Protein AF-N1S966-F1 (afdb_monomer_lite)

Secondary structure (DSSP, 8-state):
-HHHHHHHH-TT--EEEEEE-STTHHHHHHHHHHTTSEEEPPPPPTT-PPPP-SSEEEEEEHHHHHTTTT-TTTTS-TT-TT--TTS------EEEEE-TTSPEEEEEPPPPPPPTT-EEEEEEETTTTEEEEEEE--SSSHHHHHHHHHHHTSHHHHHHH-----HHHHHHHHHHHHH-TTEEEEEEEETTEEEEEEEEEETTTSGGGGGTT--TT-EEEEEEE--GGG-SHHHHHHHHHHHHHHHHHH-TT--EEEE--BTT-HHHHHHHHHTT-EEEEEEEETTEEEEEEEEEHHHHHHH----SSS-BGGGSS-B-----

pLDDT: mean 90.39, std 10.01, range [34.47, 98.75]

Sequence (324 aa):
MFLYTFFTYHFDVEQFRLRLEGAGAEDLAKELVLSMVAINMPPPPKGVEPAPSTGVEVLILRSAFWQGCASPLGQQPIWLPTWNSANVVPHLEYVMTPTSESTLLRHPRRTPKPAAGSYIYSRYIPSLDEHFNLVALDYENPEHLGLFNTWQNDPRVAAGWMETGTLDEHRAYLKNIHDDPHQFAVLGYFNDTPFAYFELYWAKEDKMGQHYACLDFDRGRHSLVGNDKFRGQYRVMAWWPSVMHYEFLDDHRTENVVGEPRLSSENVLKYEMIFGLHQDKWMDLPHKRSNLVKISRERFFQICPFNQGKPRVAGTTFGFEPKL

InterPro domains:
  IPR016181 Acyl-CoA N-acyltransferase [SSF55729] (102-299)
  IPR019432 Acyltransferase MbtK/IucB-like, conserved domain [SM01006] (135-184)

Structure (mmCIF, N/CA/C/O backbone):
data_AF-N1S966-F1
#
_entry.id   AF-N1S966-F1
#
loop_
_atom_site.group_PDB
_atom_site.id
_atom_site.type_symbol
_atom_site.label_atom_id
_atom_site.label_alt_id
_atom_site.label_comp_id
_atom_site.label_asym_id
_atom_site.label_entity_id
_atom_site.label_seq_id
_atom_site.pdbx_PDB_ins_code
_atom_site.Cartn_x
_atom_site.Cartn_y
_atom_site.Cartn_z
_atom_site.occupancy
_atom_site.B_iso_or_equiv
_atom_site.auth_seq_id
_atom_site.auth_comp_id
_atom_site.auth_asym_id
_atom_site.auth_atom_id
_atom_site.pdbx_PDB_model_num
ATOM 1 N N . MET A 1 1 ? -11.777 -11.283 13.759 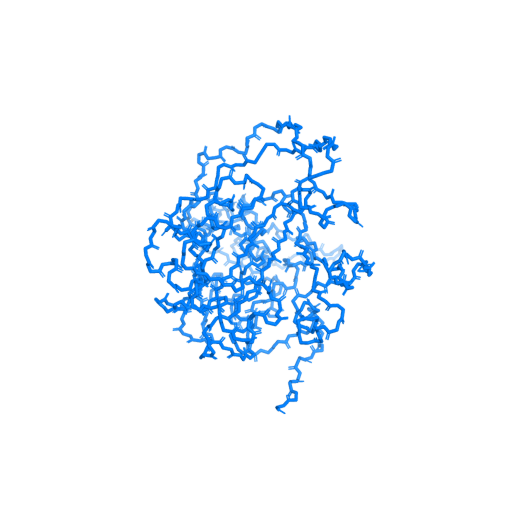1.00 81.44 1 MET A N 1
ATOM 2 C CA . MET A 1 1 ? -12.703 -11.692 12.672 1.00 81.44 1 MET A CA 1
ATOM 3 C C . MET A 1 1 ? -13.976 -10.843 12.613 1.00 81.44 1 MET A C 1
ATOM 5 O O . MET A 1 1 ? -14.285 -10.340 11.539 1.00 81.44 1 MET A O 1
ATOM 9 N N . PHE A 1 2 ? -14.689 -10.639 13.732 1.00 91.19 2 PHE A N 1
ATOM 10 C CA . PHE A 1 2 ? -15.915 -9.820 13.764 1.00 91.19 2 PHE A CA 1
ATOM 11 C C . PHE A 1 2 ? -15.713 -8.402 13.205 1.00 91.19 2 PHE A C 1
ATOM 13 O O . PHE A 1 2 ? -16.381 -8.044 12.243 1.00 91.19 2 PHE A O 1
ATOM 20 N N . LEU A 1 3 ? -14.742 -7.638 13.729 1.00 92.44 3 LEU A N 1
ATOM 21 C CA . LEU A 1 3 ? -14.480 -6.258 13.284 1.00 92.44 3 LEU A CA 1
ATOM 22 C C . LEU A 1 3 ? -14.174 -6.155 11.788 1.00 92.44 3 LEU A C 1
ATOM 24 O O . LEU A 1 3 ? -14.724 -5.300 11.106 1.00 92.44 3 LEU A O 1
ATOM 28 N N . TYR A 1 4 ? -13.350 -7.069 11.273 1.00 90.69 4 TYR A N 1
ATOM 29 C CA . TYR A 1 4 ? -13.042 -7.141 9.847 1.00 90.69 4 TYR A CA 1
ATOM 30 C C . TYR A 1 4 ? -14.305 -7.344 9.007 1.00 90.69 4 TYR A C 1
ATOM 32 O O . TYR A 1 4 ? -14.541 -6.607 8.053 1.00 90.69 4 TYR A O 1
ATOM 40 N N . THR A 1 5 ? -15.145 -8.308 9.393 1.00 90.69 5 THR A N 1
ATOM 41 C CA . THR A 1 5 ? -16.410 -8.583 8.700 1.00 90.69 5 THR A CA 1
ATOM 42 C C . THR A 1 5 ? -17.313 -7.354 8.753 1.00 90.69 5 THR A C 1
ATOM 44 O O . THR A 1 5 ? -17.757 -6.867 7.716 1.00 90.69 5 THR A O 1
ATOM 47 N N . PHE A 1 6 ? -17.515 -6.800 9.950 1.00 93.56 6 PHE A N 1
ATOM 48 C CA . PHE A 1 6 ? -18.369 -5.642 10.172 1.00 93.56 6 PHE A CA 1
ATOM 49 C C . PHE A 1 6 ? -17.933 -4.445 9.322 1.00 93.56 6 PHE A C 1
ATOM 51 O O . PHE A 1 6 ? -18.726 -3.953 8.531 1.00 93.56 6 PHE A O 1
ATOM 58 N N . PHE A 1 7 ? -16.669 -4.021 9.399 1.00 92.50 7 PHE A N 1
ATOM 59 C CA . PHE A 1 7 ? -16.186 -2.854 8.654 1.00 92.50 7 PHE A CA 1
ATOM 60 C C . PHE A 1 7 ? -16.043 -3.080 7.149 1.00 92.50 7 PHE A C 1
ATOM 62 O O . PHE A 1 7 ? -15.932 -2.109 6.402 1.00 92.50 7 PHE A O 1
ATOM 69 N N . THR A 1 8 ? -16.064 -4.332 6.690 1.00 88.56 8 THR A N 1
ATOM 70 C CA . THR A 1 8 ? -16.093 -4.619 5.254 1.00 88.56 8 THR A CA 1
ATOM 71 C C . THR A 1 8 ? -17.504 -4.488 4.677 1.00 88.56 8 THR A C 1
ATOM 73 O O . THR A 1 8 ? -17.666 -3.935 3.592 1.00 88.56 8 THR A O 1
ATOM 76 N N . TYR A 1 9 ? -18.531 -4.935 5.407 1.00 87.88 9 TYR A N 1
ATOM 77 C CA . TYR A 1 9 ? -19.930 -4.828 4.967 1.00 87.88 9 TYR A CA 1
ATOM 78 C C . TYR A 1 9 ? -20.585 -3.484 5.324 1.00 87.88 9 TYR A C 1
ATOM 80 O O . TYR A 1 9 ? -21.435 -3.001 4.579 1.00 87.88 9 TYR A O 1
ATOM 88 N N . HIS A 1 10 ? -20.160 -2.855 6.420 1.00 89.75 10 HIS A N 1
ATOM 89 C CA . HIS A 1 10 ? -20.640 -1.564 6.922 1.00 89.75 10 HIS A CA 1
ATOM 90 C C . HIS A 1 10 ? -19.543 -0.500 6.805 1.00 89.75 10 HIS A C 1
ATOM 92 O O . HIS A 1 10 ? -19.108 0.100 7.788 1.00 89.75 10 HIS A O 1
ATOM 98 N N . PHE A 1 11 ? -19.046 -0.301 5.584 1.00 86.12 11 PHE A N 1
ATOM 99 C CA . PHE A 1 11 ? -17.925 0.601 5.293 1.00 86.12 11 PHE A CA 1
ATOM 100 C C . PHE A 1 11 ? -18.207 2.078 5.625 1.00 86.12 11 PHE A C 1
ATOM 102 O O . PHE A 1 11 ? -17.272 2.872 5.713 1.00 86.12 11 PHE A O 1
ATOM 109 N N . ASP A 1 12 ? -19.480 2.453 5.755 1.00 86.56 12 ASP A N 1
ATOM 110 C CA . ASP A 1 12 ? -19.967 3.790 6.091 1.00 86.56 12 ASP A CA 1
ATOM 111 C C . ASP A 1 12 ? -20.057 4.043 7.603 1.00 86.56 12 ASP A C 1
ATOM 113 O O . ASP A 1 12 ? -20.181 5.191 8.025 1.00 86.56 12 ASP A O 1
ATOM 117 N N . VAL A 1 13 ? -19.947 2.997 8.425 1.00 92.19 13 VAL A N 1
ATOM 118 C CA . VAL A 1 13 ? -19.925 3.119 9.883 1.00 92.19 13 VAL A CA 1
ATOM 119 C C . VAL A 1 13 ? -18.506 3.445 10.343 1.00 92.19 13 VAL A C 1
ATOM 121 O O . VAL A 1 13 ? -17.613 2.601 10.333 1.00 92.19 13 VAL A O 1
ATOM 124 N N . GLU A 1 14 ? -18.282 4.684 10.775 1.00 93.00 14 GLU A N 1
ATOM 125 C CA . GLU A 1 14 ? -16.980 5.132 11.294 1.00 93.00 14 GLU A CA 1
ATOM 126 C C . GLU A 1 14 ? -16.668 4.586 12.687 1.00 93.00 14 GLU A C 1
ATOM 128 O O . GLU A 1 14 ? -15.513 4.306 13.009 1.00 93.00 14 GLU A O 1
ATOM 133 N N . GLN A 1 15 ? -17.703 4.416 13.501 1.00 95.56 15 GLN A N 1
ATOM 134 C CA . GLN A 1 15 ? -17.599 3.929 14.866 1.00 95.56 15 GLN A CA 1
ATOM 135 C C . GLN A 1 15 ? -18.922 3.320 15.313 1.00 95.56 15 GLN A C 1
ATOM 137 O O . GLN A 1 15 ? -19.991 3.728 14.852 1.00 95.56 15 GLN A O 1
ATOM 142 N N . PHE A 1 16 ? -18.864 2.369 16.238 1.00 96.25 16 PHE A N 1
ATOM 143 C CA . PHE A 1 16 ? -20.062 1.810 16.853 1.00 96.25 16 PHE A CA 1
ATOM 144 C C . PHE A 1 16 ? -19.821 1.469 18.319 1.00 96.25 16 PHE A C 1
ATOM 146 O O . PHE A 1 16 ? -18.702 1.179 18.747 1.00 96.25 16 PHE A O 1
ATOM 153 N N . ARG A 1 17 ? -20.902 1.510 19.097 1.00 95.19 17 ARG A N 1
ATOM 154 C CA . ARG A 1 17 ? -20.905 1.098 20.498 1.00 95.19 17 ARG A CA 1
ATOM 155 C C . ARG A 1 17 ? -20.922 -0.425 20.573 1.00 95.19 17 ARG A C 1
ATOM 157 O O . ARG A 1 17 ? -21.830 -1.049 20.027 1.00 95.19 17 ARG A O 1
ATOM 164 N N . LEU A 1 18 ? -19.962 -1.005 21.284 1.00 95.00 18 LEU A N 1
ATOM 165 C CA . LEU A 1 18 ? -19.921 -2.427 21.599 1.00 95.00 18 LEU A CA 1
ATOM 166 C C . LEU A 1 18 ? -20.244 -2.616 23.080 1.00 95.00 18 LEU A C 1
ATOM 168 O O . LEU A 1 18 ? -19.520 -2.120 23.941 1.00 95.00 18 LEU A O 1
ATOM 172 N N . ARG A 1 19 ? -21.332 -3.335 23.365 1.00 94.75 19 ARG A N 1
ATOM 173 C CA . ARG A 1 19 ? -21.700 -3.759 24.718 1.00 94.75 19 ARG A CA 1
ATOM 174 C C . ARG A 1 19 ? -21.228 -5.191 24.941 1.00 94.75 19 ARG A C 1
ATOM 176 O O . ARG A 1 19 ? -21.525 -6.065 24.129 1.00 94.75 19 ARG A O 1
ATOM 183 N N . LEU A 1 20 ? -20.504 -5.409 26.032 1.00 93.88 20 LEU A N 1
ATOM 184 C CA . LEU A 1 20 ? -19.978 -6.704 26.447 1.00 93.88 20 LEU A CA 1
ATOM 185 C C . LEU A 1 20 ? -20.678 -7.153 27.733 1.00 93.88 20 LEU A C 1
ATOM 187 O O . LEU A 1 20 ? -20.759 -6.402 28.707 1.00 93.88 20 LEU A O 1
ATOM 191 N N . GLU A 1 21 ? -21.167 -8.390 27.730 1.00 94.38 21 GLU A N 1
ATOM 192 C CA . GLU A 1 21 ? -21.908 -9.002 28.834 1.00 94.38 21 GLU A CA 1
ATOM 193 C C . GLU A 1 21 ? -21.330 -10.389 29.157 1.00 94.38 21 GLU A C 1
ATOM 195 O O . GLU A 1 21 ? -20.788 -11.067 28.284 1.00 94.38 21 GLU A O 1
ATOM 200 N N . GLY A 1 22 ? -21.457 -10.820 30.415 1.00 93.69 22 GLY A N 1
ATOM 201 C CA . GLY A 1 22 ? -20.983 -12.127 30.879 1.00 93.69 22 GLY A CA 1
ATOM 202 C C . GLY A 1 22 ? -19.562 -12.129 31.454 1.00 93.69 22 GLY A C 1
ATOM 203 O O . GLY A 1 22 ? -18.961 -11.088 31.725 1.00 93.69 22 GLY A O 1
ATOM 204 N N . ALA A 1 23 ? -19.038 -13.333 31.697 1.00 94.50 23 ALA A N 1
ATOM 205 C CA . ALA A 1 23 ? -17.716 -13.524 32.289 1.00 94.50 23 ALA A CA 1
ATOM 206 C C . ALA A 1 23 ? -16.604 -13.044 31.338 1.00 94.50 23 ALA A C 1
ATOM 208 O O . ALA A 1 23 ? -16.608 -13.383 30.157 1.00 94.50 23 ALA A O 1
ATOM 209 N N . GLY A 1 24 ? -15.649 -12.265 31.855 1.00 94.44 24 GLY A N 1
ATOM 210 C CA . GLY A 1 24 ? -14.527 -11.720 31.078 1.00 94.44 24 GLY A CA 1
ATOM 211 C C . GLY A 1 24 ? -14.847 -10.463 30.257 1.00 94.44 24 GLY A C 1
ATOM 212 O O . GLY A 1 24 ? -13.965 -9.956 29.569 1.00 94.44 24 GLY A O 1
ATOM 213 N N . ALA A 1 25 ? -16.072 -9.925 30.338 1.00 95.06 25 ALA A N 1
ATOM 214 C CA . ALA A 1 25 ? -16.463 -8.708 29.619 1.00 95.06 25 ALA A CA 1
ATOM 215 C C . ALA A 1 25 ? -15.584 -7.495 29.975 1.00 95.06 25 ALA A C 1
ATOM 217 O O . ALA A 1 25 ? -15.167 -6.757 29.084 1.00 95.06 25 ALA A O 1
ATOM 218 N N . GLU A 1 26 ? -15.267 -7.310 31.261 1.00 94.75 26 GLU A N 1
ATOM 219 C CA . GLU A 1 26 ? -14.386 -6.228 31.719 1.00 94.75 26 GLU A CA 1
ATOM 220 C C . GLU A 1 26 ? -12.962 -6.361 31.183 1.00 94.75 26 GLU A C 1
ATOM 222 O O . GLU A 1 26 ? -12.365 -5.365 30.780 1.00 94.75 26 GLU A O 1
ATOM 227 N N . ASP A 1 27 ? -12.415 -7.574 31.160 1.00 95.19 27 ASP A N 1
ATOM 228 C CA . ASP A 1 27 ? -11.045 -7.803 30.705 1.00 95.19 27 ASP A CA 1
ATOM 229 C C . ASP A 1 27 ? -10.944 -7.636 29.191 1.00 95.19 27 ASP A C 1
ATOM 231 O O . ASP A 1 27 ? -10.061 -6.931 28.713 1.00 95.19 27 ASP A O 1
ATOM 235 N N . LEU A 1 28 ? -11.915 -8.152 28.430 1.00 93.62 28 LEU A N 1
ATOM 236 C CA . LEU A 1 28 ? -11.985 -7.900 26.992 1.00 93.62 28 LEU A CA 1
ATOM 237 C C . LEU A 1 28 ? -12.133 -6.403 26.683 1.00 93.62 28 LEU A C 1
ATOM 239 O O . LEU A 1 28 ? -11.478 -5.905 25.771 1.00 93.62 28 LEU A O 1
ATOM 243 N N . ALA A 1 29 ? -12.954 -5.667 27.438 1.00 95.06 29 ALA A N 1
ATOM 244 C CA . ALA A 1 29 ? -13.076 -4.220 27.272 1.00 95.06 29 ALA A CA 1
ATOM 245 C C . ALA A 1 29 ? -11.735 -3.506 27.506 1.00 95.06 29 ALA A C 1
ATOM 247 O O . ALA A 1 29 ? -11.350 -2.653 26.705 1.00 95.06 29 ALA A O 1
ATOM 248 N N . LYS A 1 30 ? -11.003 -3.883 28.564 1.00 94.62 30 LYS A N 1
ATOM 249 C CA . LYS A 1 30 ? -9.664 -3.348 28.852 1.00 94.62 30 LYS A CA 1
ATOM 250 C C . LYS A 1 30 ? -8.692 -3.650 27.714 1.00 94.62 30 LYS A C 1
ATOM 252 O O . LYS A 1 30 ? -8.029 -2.728 27.259 1.00 94.62 30 LYS A O 1
ATOM 257 N N . GLU A 1 31 ? -8.650 -4.879 27.204 1.00 93.06 31 GLU A N 1
ATOM 258 C CA . GLU A 1 31 ? -7.773 -5.257 26.084 1.00 93.06 31 GLU A CA 1
ATOM 259 C C . GLU A 1 31 ? -8.109 -4.496 24.789 1.00 93.06 31 GLU A C 1
ATOM 261 O O . GLU A 1 31 ? -7.221 -4.035 24.068 1.00 93.06 31 GLU A O 1
ATOM 266 N N . LEU A 1 32 ? -9.396 -4.288 24.496 1.00 94.19 32 LEU A N 1
ATOM 267 C CA . LEU A 1 32 ? -9.826 -3.487 23.345 1.00 94.19 32 LEU A CA 1
ATOM 268 C C . LEU A 1 32 ? -9.383 -2.019 23.464 1.00 94.19 32 LEU A C 1
ATOM 270 O O . LEU A 1 32 ? -8.988 -1.414 22.467 1.00 94.19 32 LEU A O 1
ATOM 274 N N . VAL A 1 33 ? -9.409 -1.455 24.673 1.00 95.19 33 VAL A N 1
ATOM 275 C CA . VAL A 1 33 ? -8.923 -0.091 24.928 1.00 95.19 33 VAL A CA 1
ATOM 276 C C . VAL A 1 33 ? -7.393 -0.027 24.910 1.00 95.19 33 VAL A C 1
ATOM 278 O O . VAL A 1 33 ? -6.829 0.875 24.297 1.00 95.19 33 VAL A O 1
ATOM 281 N N . LEU A 1 34 ? -6.700 -0.998 25.512 1.00 92.38 34 LEU A N 1
ATOM 282 C CA . LEU A 1 34 ? -5.232 -1.074 25.528 1.00 92.38 34 LEU A CA 1
ATOM 283 C C . LEU A 1 34 ? -4.645 -1.243 24.125 1.00 92.38 34 LEU A C 1
ATOM 285 O O . LEU A 1 34 ? -3.618 -0.650 23.802 1.00 92.38 34 LEU A O 1
ATOM 289 N N . SER A 1 35 ? -5.319 -2.013 23.274 1.00 90.62 35 SER A N 1
ATOM 290 C CA . SER A 1 35 ? -4.952 -2.178 21.866 1.00 90.62 35 SER A CA 1
ATOM 291 C C . SER A 1 35 ? -5.314 -0.978 20.984 1.00 90.62 35 SER A C 1
ATOM 293 O O . SER A 1 35 ? -5.009 -0.998 19.791 1.00 90.62 35 SER A O 1
ATOM 295 N N . MET A 1 36 ? -5.954 0.055 21.547 1.00 93.06 36 MET A N 1
ATOM 296 C CA . MET A 1 36 ? -6.396 1.289 20.884 1.00 93.06 36 MET A CA 1
ATOM 297 C C . MET A 1 36 ? -7.458 1.102 19.791 1.00 93.06 36 MET A C 1
ATOM 299 O O . MET A 1 36 ? -7.851 2.076 19.151 1.00 93.06 36 MET A O 1
ATOM 303 N N . VAL A 1 37 ? -7.974 -0.117 19.576 1.00 94.94 37 VAL A N 1
ATOM 304 C CA . VAL A 1 37 ? -9.087 -0.333 18.630 1.00 94.94 37 VAL A CA 1
ATOM 305 C C . VAL A 1 37 ? -10.393 0.265 19.155 1.00 94.94 37 VAL A C 1
ATOM 307 O O . VAL A 1 37 ? -11.311 0.558 18.383 1.00 94.94 37 VAL A O 1
ATOM 310 N N . ALA A 1 38 ? -10.471 0.430 20.475 1.00 96.75 38 ALA A N 1
ATOM 311 C CA . ALA A 1 38 ? -11.588 1.021 21.173 1.00 96.75 38 ALA A CA 1
ATOM 312 C C . ALA A 1 38 ? -11.140 2.171 22.074 1.00 96.75 38 ALA A C 1
ATOM 314 O O . ALA A 1 38 ? -10.010 2.208 22.556 1.00 96.75 38 ALA A O 1
ATOM 315 N N . ILE A 1 39 ? -12.073 3.068 22.368 1.00 96.56 39 ILE A N 1
ATOM 316 C CA . ILE A 1 39 ? -11.952 4.030 23.463 1.00 96.56 39 ILE A CA 1
ATOM 317 C C . ILE A 1 39 ? -13.067 3.800 24.480 1.00 96.56 39 ILE A C 1
ATOM 319 O O . ILE A 1 39 ? -14.113 3.221 24.168 1.00 96.56 39 ILE A O 1
ATOM 323 N N . ASN A 1 40 ? -12.853 4.283 25.703 1.00 94.94 40 ASN A N 1
ATOM 324 C CA . ASN A 1 40 ? -13.925 4.359 26.690 1.00 94.94 40 ASN A CA 1
ATOM 325 C C . ASN A 1 40 ? -15.078 5.202 26.139 1.00 94.94 40 ASN A C 1
ATOM 327 O O . ASN A 1 40 ? -14.855 6.168 25.403 1.00 94.94 40 ASN A O 1
ATOM 331 N N . MET A 1 41 ? -16.307 4.854 26.520 1.00 91.75 41 MET A N 1
ATOM 332 C CA . MET A 1 41 ? -17.467 5.645 26.129 1.00 91.75 41 MET A CA 1
ATOM 333 C C . MET A 1 41 ? -17.279 7.107 26.561 1.00 91.75 41 MET A C 1
ATOM 335 O O . MET A 1 41 ? -16.970 7.359 27.730 1.00 91.75 41 MET A O 1
ATOM 339 N N . PRO A 1 42 ? -17.447 8.076 25.642 1.00 88.44 42 PRO A N 1
ATOM 340 C CA . PRO A 1 42 ? -17.356 9.479 26.004 1.00 88.44 42 PRO A CA 1
ATOM 341 C C . PRO A 1 42 ? -18.431 9.812 27.048 1.00 88.44 42 PRO A C 1
ATOM 343 O O . PRO A 1 42 ? -19.527 9.238 27.004 1.00 88.44 42 PRO A O 1
ATOM 346 N N . PRO A 1 43 ? -18.143 10.729 27.988 1.00 84.31 43 PRO A N 1
ATOM 347 C CA . PRO A 1 43 ? -19.118 11.120 28.992 1.00 84.31 43 PRO A CA 1
ATOM 348 C C . PRO A 1 43 ? -20.367 11.703 28.315 1.00 84.31 43 PRO A C 1
ATOM 350 O O . PRO A 1 43 ? -20.255 12.339 27.259 1.00 84.31 43 PRO A O 1
ATOM 353 N N . PRO A 1 44 ? -21.561 11.512 28.904 1.00 83.94 44 PRO A N 1
ATOM 354 C CA . PRO A 1 44 ? -22.773 12.097 28.360 1.00 83.94 44 PRO A CA 1
ATOM 355 C C . PRO A 1 44 ? -22.662 13.632 28.331 1.00 83.94 44 PRO A C 1
ATOM 357 O O . PRO A 1 44 ? -21.940 14.224 29.144 1.00 83.94 44 PRO A O 1
ATOM 360 N N . PRO A 1 45 ? -23.382 14.303 27.414 1.00 86.06 45 PRO A N 1
ATOM 361 C CA . PRO A 1 45 ? -23.484 15.755 27.424 1.00 86.06 45 PRO A CA 1
ATOM 362 C C . PRO A 1 45 ? -23.919 16.267 28.802 1.00 86.06 45 PRO A C 1
ATOM 364 O O . PRO A 1 45 ? -24.706 15.623 29.498 1.00 86.06 45 PRO A O 1
ATOM 367 N N . LYS A 1 46 ? -23.435 17.451 29.196 1.00 86.62 46 LYS A N 1
ATOM 368 C CA . LYS A 1 46 ? -23.825 18.072 30.472 1.00 86.62 46 LYS A CA 1
ATOM 369 C C . LYS A 1 46 ? -25.352 18.131 30.598 1.00 86.62 46 LYS A C 1
ATOM 371 O O . LYS A 1 46 ? -26.021 18.641 29.705 1.00 86.62 46 LYS A O 1
ATOM 376 N N . GLY A 1 47 ? -25.875 17.656 31.728 1.00 83.06 47 GLY A N 1
ATOM 377 C CA . GLY A 1 47 ? -27.312 17.656 32.025 1.00 83.06 47 GLY A CA 1
ATOM 378 C C . GLY A 1 47 ? -28.083 16.444 31.494 1.00 83.06 47 GLY A C 1
ATOM 379 O O . GLY A 1 47 ? -29.290 16.380 31.700 1.00 83.06 47 GLY A O 1
ATOM 380 N N . VAL A 1 48 ? -27.413 15.487 30.845 1.00 83.50 48 VAL A N 1
ATOM 381 C CA . VAL A 1 48 ? -28.007 14.207 30.444 1.00 83.50 48 VAL A CA 1
ATOM 382 C C . VAL A 1 48 ? -27.503 13.124 31.392 1.00 83.50 48 VAL A C 1
ATOM 384 O O . VAL A 1 48 ? -26.302 12.858 31.446 1.00 83.50 48 VAL A O 1
ATOM 387 N N . GLU A 1 49 ? -28.409 12.497 32.143 1.00 78.00 49 GLU A N 1
ATOM 388 C CA . GLU A 1 49 ? -28.042 11.317 32.923 1.00 78.00 49 GLU A CA 1
ATOM 389 C C . GLU A 1 49 ? -27.777 10.129 31.986 1.00 78.00 49 GLU A C 1
ATOM 391 O O . GLU A 1 49 ? -28.529 9.915 31.027 1.00 78.00 49 GLU A O 1
ATOM 396 N N . PRO A 1 50 ? -26.705 9.356 32.224 1.00 71.88 50 PRO A N 1
ATOM 397 C CA . PRO A 1 50 ? -26.451 8.161 31.444 1.00 71.88 50 PRO A CA 1
ATOM 398 C C . PRO A 1 50 ? -27.597 7.166 31.643 1.00 71.88 50 PRO A C 1
ATOM 400 O O . PRO A 1 50 ? -28.029 6.908 32.766 1.00 71.88 50 PRO A O 1
ATOM 403 N N . ALA A 1 51 ? -28.085 6.596 30.540 1.00 73.88 51 ALA A N 1
ATOM 404 C CA . ALA A 1 51 ? -29.064 5.522 30.610 1.00 73.88 51 ALA A CA 1
ATOM 405 C C . ALA A 1 51 ? -28.485 4.352 31.430 1.00 73.88 51 ALA A C 1
ATOM 407 O O . ALA A 1 51 ? -27.296 4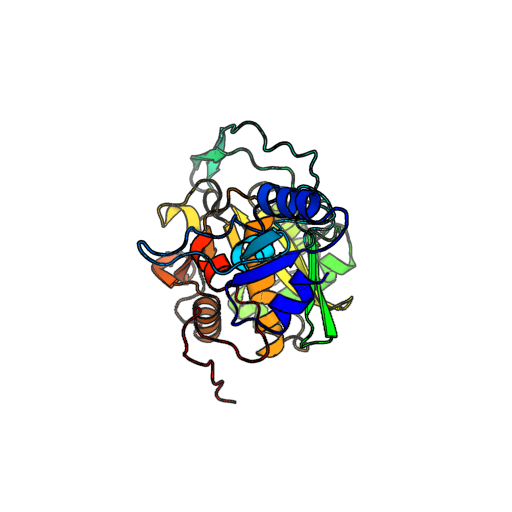.052 31.277 1.00 73.88 51 ALA A O 1
ATOM 408 N N . PRO A 1 52 ? -29.292 3.666 32.258 1.00 70.50 52 PRO A N 1
ATOM 409 C CA . PRO A 1 52 ? -28.827 2.482 32.962 1.00 70.50 52 PRO A CA 1
ATOM 410 C C . PRO A 1 52 ? -28.358 1.442 31.938 1.00 70.50 52 PRO A C 1
ATOM 412 O O . PRO A 1 52 ? -29.157 0.961 31.131 1.00 70.50 52 PRO A O 1
ATOM 415 N N . SER A 1 53 ? -27.069 1.104 31.948 1.00 68.00 53 SER A N 1
ATOM 416 C CA . SER A 1 53 ? -26.523 0.019 31.132 1.00 68.00 53 SER A CA 1
ATOM 417 C C . SER A 1 53 ? -26.094 -1.140 32.017 1.00 68.00 53 SER A C 1
ATOM 419 O O . SER A 1 53 ? -25.338 -0.969 32.971 1.00 68.00 53 SER A O 1
ATOM 421 N N . THR A 1 54 ? -26.548 -2.337 31.670 1.00 74.00 54 THR A N 1
ATOM 422 C CA . THR A 1 54 ? -25.957 -3.587 32.142 1.00 74.00 54 THR A CA 1
ATOM 423 C C . THR A 1 54 ? -24.756 -3.923 31.256 1.00 74.00 54 THR A C 1
ATOM 425 O O . THR A 1 54 ? -24.858 -3.831 30.033 1.00 74.00 54 THR A O 1
ATOM 428 N N . GLY A 1 55 ? -23.627 -4.309 31.853 1.00 81.31 55 GLY A N 1
ATOM 429 C CA . GLY A 1 55 ? -22.404 -4.663 31.119 1.00 81.31 55 GLY A CA 1
ATOM 430 C C . GLY A 1 55 ? -21.445 -3.493 30.875 1.00 81.31 55 GLY A C 1
ATOM 431 O O . GLY A 1 55 ? -21.690 -2.363 31.297 1.00 81.31 55 GLY A O 1
ATOM 432 N N . VAL A 1 56 ? -20.326 -3.790 30.209 1.00 92.31 56 VAL A N 1
ATOM 433 C CA . VAL A 1 56 ? -19.274 -2.812 29.889 1.00 92.31 56 VAL A CA 1
ATOM 434 C C . VAL A 1 56 ? -19.436 -2.353 28.448 1.00 92.31 56 VAL A C 1
ATOM 436 O O . VAL A 1 56 ? -19.577 -3.175 27.543 1.00 92.31 56 VAL A O 1
ATOM 439 N N . GLU A 1 57 ? -19.414 -1.041 28.225 1.00 94.06 57 GLU A N 1
ATOM 440 C CA . GLU A 1 57 ? -19.524 -0.450 26.892 1.00 94.06 57 GLU A CA 1
ATOM 441 C C . GLU A 1 57 ? -18.208 0.214 26.479 1.00 94.06 57 GLU A C 1
ATOM 443 O O . GLU A 1 57 ? -17.600 0.958 27.251 1.00 94.06 57 GLU A O 1
ATOM 448 N N . VAL A 1 58 ? -17.798 -0.021 25.234 1.00 96.25 58 VAL A N 1
ATOM 449 C CA . VAL A 1 58 ? -16.663 0.650 24.586 1.00 96.25 58 VAL A CA 1
ATOM 450 C C . VAL A 1 58 ? -17.069 1.147 23.201 1.00 96.25 58 VAL A C 1
ATOM 452 O O . VAL A 1 58 ? -18.003 0.623 22.585 1.00 96.25 58 VAL A O 1
ATOM 455 N N . LEU A 1 59 ? -16.374 2.163 22.693 1.00 97.25 59 LEU A N 1
ATOM 456 C CA . LEU A 1 59 ? -16.592 2.699 21.352 1.00 97.25 59 LEU A CA 1
ATOM 457 C C . LEU A 1 59 ? -15.499 2.188 20.413 1.00 97.25 59 LEU A C 1
ATOM 459 O O . LEU A 1 59 ? -14.334 2.534 20.583 1.00 97.25 59 LEU A O 1
ATOM 463 N N . ILE A 1 60 ? -15.874 1.369 19.430 1.00 97.56 60 ILE A N 1
ATOM 464 C CA . ILE A 1 60 ? -14.952 0.808 18.436 1.00 97.56 60 ILE A CA 1
ATOM 465 C C . ILE A 1 60 ? -14.730 1.813 17.310 1.00 97.56 60 ILE A C 1
ATOM 467 O O . ILE A 1 60 ? -15.699 2.370 16.794 1.00 97.56 60 ILE A O 1
ATOM 471 N N . LEU A 1 61 ? -13.477 1.984 16.884 1.00 96.50 61 LEU A N 1
ATOM 472 C CA . LEU A 1 61 ? -13.085 2.929 15.838 1.00 96.50 61 LEU A CA 1
ATOM 473 C C . LEU A 1 61 ? -12.647 2.196 14.559 1.00 96.50 61 LEU A C 1
ATOM 475 O O . LEU A 1 61 ? -11.705 1.400 14.573 1.00 96.50 61 LEU A O 1
ATOM 479 N N . ARG A 1 62 ? -13.291 2.499 13.422 1.00 95.56 62 ARG A N 1
ATOM 480 C CA . ARG A 1 62 ? -12.947 1.919 12.106 1.00 95.56 62 ARG A CA 1
ATOM 481 C C . ARG A 1 62 ? -11.518 2.261 11.687 1.00 95.56 62 ARG A C 1
ATOM 483 O O . ARG A 1 62 ? -10.798 1.400 11.185 1.00 95.56 62 ARG A O 1
ATOM 490 N N . SER A 1 63 ? -11.111 3.507 11.913 1.00 95.31 63 SER A N 1
ATOM 491 C CA . SER A 1 63 ? -9.775 4.009 11.582 1.00 95.31 63 SER A CA 1
ATOM 492 C C . SER A 1 63 ? -8.673 3.292 12.364 1.00 95.31 63 SER A C 1
ATOM 494 O O . SER A 1 63 ? -7.634 2.968 11.795 1.00 95.31 63 SER A O 1
ATOM 496 N N . ALA A 1 64 ? -8.897 3.006 13.650 1.00 94.75 64 ALA A N 1
ATOM 497 C CA . ALA A 1 64 ? -7.955 2.258 14.478 1.00 94.75 64 ALA A CA 1
ATOM 498 C C . ALA A 1 64 ? -7.860 0.798 14.023 1.00 94.75 64 ALA A C 1
ATOM 500 O O . ALA A 1 64 ? -6.761 0.275 13.853 1.00 94.75 64 ALA A O 1
ATOM 501 N N . PHE A 1 65 ? -9.001 0.157 13.741 1.00 94.69 65 PHE A N 1
ATOM 502 C CA . PHE A 1 65 ? -9.017 -1.203 13.205 1.00 94.69 65 PHE A CA 1
ATOM 503 C C . PHE A 1 65 ? -8.151 -1.317 11.947 1.00 94.69 65 PHE A C 1
ATOM 505 O O . PHE A 1 65 ? -7.248 -2.147 11.912 1.00 94.69 65 PHE A O 1
ATOM 512 N N . TRP A 1 66 ? -8.368 -0.452 10.949 1.00 94.62 66 TRP A N 1
ATOM 513 C CA . TRP A 1 66 ? -7.583 -0.471 9.712 1.00 94.62 66 TRP A CA 1
ATOM 514 C C . TRP A 1 66 ? -6.114 -0.077 9.898 1.00 94.62 66 TRP A C 1
ATOM 516 O O . TRP A 1 66 ? -5.320 -0.380 9.029 1.00 94.62 66 TRP A O 1
ATOM 526 N N . GLN A 1 67 ? -5.709 0.505 11.026 1.00 93.50 67 GLN A N 1
ATOM 527 C CA . GLN A 1 67 ? -4.290 0.692 11.363 1.00 93.50 67 GLN A CA 1
ATOM 528 C C . GLN A 1 67 ? -3.628 -0.562 11.956 1.00 93.50 67 GLN A C 1
ATOM 530 O O . GLN A 1 67 ? -2.442 -0.547 12.267 1.00 93.50 67 GLN A O 1
ATOM 535 N N . GLY A 1 68 ? -4.372 -1.659 12.111 1.00 90.12 68 GLY A N 1
ATOM 536 C CA . GLY A 1 68 ? -3.865 -2.915 12.662 1.00 90.12 68 GLY A CA 1
ATOM 537 C C . GLY A 1 68 ? -4.048 -3.049 14.172 1.00 90.12 68 GLY A C 1
ATOM 538 O O . GLY A 1 68 ? -3.565 -4.026 14.747 1.00 90.12 68 GLY A O 1
ATOM 539 N N . CYS A 1 69 ? -4.763 -2.118 14.816 1.00 88.69 69 CYS A N 1
ATOM 540 C CA . CYS A 1 69 ? -5.116 -2.221 16.230 1.00 88.69 69 CYS A CA 1
ATOM 541 C C . CYS A 1 69 ? -5.944 -3.484 16.514 1.00 88.69 69 CYS A C 1
ATOM 543 O O . CYS A 1 69 ? -6.746 -3.926 15.687 1.00 88.69 69 CYS A O 1
ATOM 545 N N . ALA A 1 70 ? -5.767 -4.042 17.715 1.00 84.00 70 ALA A N 1
ATOM 546 C CA . ALA A 1 70 ? -6.363 -5.311 18.149 1.00 84.00 70 ALA A CA 1
ATOM 547 C C . ALA A 1 70 ? -6.070 -6.502 17.222 1.00 84.00 70 ALA A C 1
ATOM 549 O O . ALA A 1 70 ? -6.902 -7.401 17.052 1.00 84.00 70 ALA A O 1
ATOM 550 N N . SER A 1 71 ? -4.883 -6.522 16.613 1.00 83.31 71 SER A N 1
ATOM 551 C CA . SER A 1 71 ? -4.440 -7.695 15.877 1.00 83.31 71 SER A CA 1
ATOM 552 C C . SER A 1 71 ? -4.336 -8.914 16.805 1.00 83.31 71 SER A C 1
ATOM 554 O O . SER A 1 71 ? -3.762 -8.818 17.892 1.00 83.31 71 SER A O 1
ATOM 556 N N . PRO A 1 72 ? -4.831 -10.093 16.380 1.00 77.75 72 PRO A N 1
ATOM 557 C CA . PRO A 1 72 ? -4.656 -11.327 17.142 1.00 77.75 72 PRO A CA 1
ATOM 558 C C . PRO A 1 72 ? -3.197 -11.811 17.149 1.00 77.75 72 PRO A C 1
ATOM 560 O O . PRO A 1 72 ? -2.869 -12.730 17.892 1.00 77.75 72 PRO A O 1
ATOM 563 N N . LEU A 1 73 ? -2.330 -11.211 16.324 1.00 76.31 73 LEU A N 1
ATOM 564 C CA . LEU A 1 73 ? -0.904 -11.526 16.214 1.00 76.31 73 LEU A CA 1
ATOM 565 C C . LEU A 1 73 ? -0.031 -10.592 17.078 1.00 76.31 73 LEU A C 1
ATOM 567 O O . LEU A 1 73 ? 1.173 -10.479 16.868 1.00 76.31 73 LEU A O 1
ATOM 571 N N . GLY A 1 74 ? -0.630 -9.892 18.047 1.00 75.88 74 GLY A N 1
ATOM 572 C CA . GLY A 1 74 ? 0.069 -8.946 18.917 1.00 75.88 74 GLY A CA 1
ATOM 573 C C . GLY A 1 74 ? 0.312 -7.600 18.233 1.00 75.88 74 GLY A C 1
ATOM 574 O O . GLY A 1 74 ? -0.610 -7.002 17.688 1.00 75.88 74 GLY A O 1
ATOM 575 N N . GLN A 1 75 ? 1.551 -7.101 18.273 1.00 70.50 75 GLN A N 1
ATOM 576 C CA . GLN A 1 75 ? 1.918 -5.798 17.687 1.00 70.50 75 GLN A CA 1
ATOM 577 C C . GLN A 1 75 ? 1.943 -5.795 16.149 1.00 70.50 75 GLN A C 1
ATOM 579 O O . GLN A 1 75 ? 2.037 -4.736 15.537 1.00 70.50 75 GLN A O 1
ATOM 584 N N . GLN A 1 76 ? 1.878 -6.970 15.526 1.00 77.62 76 GLN A N 1
ATOM 585 C CA . GLN A 1 76 ? 1.875 -7.156 14.080 1.00 77.62 76 GLN A CA 1
ATOM 586 C C . GLN A 1 76 ? 0.479 -6.907 13.507 1.00 77.62 76 GLN A C 1
ATOM 588 O O . GLN A 1 76 ? -0.441 -7.642 13.871 1.00 77.62 76 GLN A O 1
ATOM 593 N N . PRO A 1 77 ? 0.286 -5.967 12.565 1.00 86.44 77 PRO A N 1
ATOM 594 C CA . PRO A 1 77 ? -0.975 -5.852 11.841 1.00 86.44 77 PRO A CA 1
ATOM 595 C C . PRO A 1 77 ? -1.323 -7.163 11.123 1.00 86.44 77 PRO A C 1
ATOM 597 O O . PRO A 1 77 ? -0.470 -7.775 10.481 1.00 86.44 77 PRO A O 1
ATOM 600 N N . ILE A 1 78 ? -2.591 -7.581 11.177 1.00 89.44 78 ILE A N 1
ATOM 601 C CA . ILE A 1 78 ? -3.054 -8.871 10.621 1.00 89.44 78 ILE A CA 1
ATOM 602 C C . ILE A 1 78 ? -2.794 -9.029 9.111 1.00 89.44 78 ILE A C 1
ATOM 604 O O . ILE A 1 78 ? -2.758 -10.145 8.601 1.00 89.44 78 ILE A O 1
ATOM 608 N N . TRP A 1 79 ? -2.610 -7.921 8.391 1.00 93.12 79 TRP A N 1
ATOM 609 C CA . TRP A 1 79 ? -2.366 -7.919 6.948 1.00 93.12 79 TRP A CA 1
ATOM 610 C C . TRP A 1 79 ? -0.903 -8.112 6.560 1.00 93.12 79 TRP A C 1
ATOM 612 O O . TRP A 1 79 ? -0.634 -8.253 5.373 1.00 93.12 79 TRP A O 1
ATOM 622 N N . LEU A 1 80 ? 0.035 -8.099 7.512 1.00 91.56 80 LEU A N 1
ATOM 623 C CA . LEU A 1 80 ? 1.474 -8.152 7.247 1.00 91.56 80 LEU A CA 1
ATOM 624 C C . LEU A 1 80 ? 2.048 -9.499 7.695 1.00 91.56 80 LEU A C 1
ATOM 626 O O . LEU A 1 80 ? 2.556 -9.572 8.805 1.00 91.56 80 LEU A O 1
ATOM 630 N N . PRO A 1 81 ? 1.970 -10.581 6.900 1.00 83.56 81 PRO A N 1
ATOM 631 C CA . PRO A 1 81 ? 2.275 -11.942 7.361 1.00 83.56 81 PRO A CA 1
ATOM 632 C C . PRO A 1 81 ? 3.727 -12.148 7.817 1.00 83.56 81 PRO A C 1
ATOM 634 O O . PRO A 1 81 ? 3.972 -12.958 8.707 1.00 83.56 81 PRO A O 1
ATOM 637 N N . THR A 1 82 ? 4.682 -11.399 7.266 1.00 74.19 82 THR A N 1
ATOM 638 C CA . THR A 1 82 ? 6.113 -11.491 7.607 1.00 74.19 82 THR A CA 1
ATOM 639 C C . THR A 1 82 ? 6.597 -10.355 8.504 1.00 74.19 82 THR A C 1
ATOM 641 O O . THR A 1 82 ? 7.792 -10.056 8.532 1.00 74.19 82 THR A O 1
ATOM 644 N N . TRP A 1 83 ? 5.694 -9.692 9.231 1.00 66.88 83 TRP A N 1
ATOM 645 C CA . TRP A 1 83 ? 6.094 -8.667 10.189 1.00 66.88 83 TRP A CA 1
ATOM 646 C C . TRP A 1 83 ? 7.013 -9.266 11.251 1.00 66.88 83 TRP A C 1
ATOM 648 O O . TRP A 1 83 ? 6.637 -10.177 11.988 1.00 66.88 83 TRP A O 1
ATOM 658 N N . ASN A 1 84 ? 8.218 -8.724 11.364 1.00 60.94 84 ASN A N 1
ATOM 659 C CA . ASN A 1 84 ? 9.134 -9.116 12.416 1.00 60.94 84 ASN A CA 1
ATOM 660 C C . ASN A 1 84 ? 8.978 -8.157 13.601 1.00 60.94 84 ASN A C 1
ATOM 662 O O . ASN A 1 84 ? 9.555 -7.073 13.599 1.00 60.94 84 ASN A O 1
ATOM 666 N N . SER A 1 85 ? 8.229 -8.554 14.633 1.00 51.38 85 SER A N 1
ATOM 667 C CA . SER A 1 85 ? 8.072 -7.751 15.857 1.00 51.38 85 SER A CA 1
ATOM 668 C C . SER A 1 85 ? 9.377 -7.589 16.650 1.00 51.38 85 SER A C 1
ATOM 670 O O . SER A 1 85 ? 9.455 -6.724 17.518 1.00 51.38 85 SER A O 1
ATOM 672 N N . ALA A 1 86 ? 10.407 -8.399 16.363 1.00 45.50 86 ALA A N 1
ATOM 673 C CA . ALA A 1 86 ? 11.752 -8.227 16.914 1.00 45.50 86 ALA A CA 1
ATOM 674 C C . ALA A 1 86 ? 12.561 -7.134 16.192 1.00 45.50 86 ALA A C 1
ATOM 676 O O . ALA A 1 86 ? 13.629 -6.759 16.679 1.00 45.50 86 ALA A O 1
ATOM 677 N N . ASN A 1 87 ? 12.036 -6.551 15.105 1.00 51.38 87 ASN A N 1
ATOM 678 C CA . ASN A 1 87 ? 12.409 -5.199 14.703 1.00 51.38 87 ASN A CA 1
ATOM 679 C C . ASN A 1 87 ? 11.837 -4.238 15.756 1.00 51.38 87 ASN A C 1
ATOM 681 O O . ASN A 1 87 ? 10.857 -3.536 15.516 1.00 51.38 87 ASN A O 1
ATOM 685 N N . VAL A 1 88 ? 12.437 -4.230 16.954 1.00 53.66 88 VAL A N 1
ATOM 686 C CA . VAL A 1 88 ? 12.343 -3.105 17.889 1.00 53.66 88 VAL A CA 1
ATOM 687 C C . VAL A 1 88 ? 12.491 -1.868 17.026 1.00 53.66 88 VAL A C 1
ATOM 689 O O . VAL A 1 88 ? 13.467 -1.824 16.277 1.00 53.66 88 VAL A O 1
ATOM 692 N N . VAL A 1 89 ? 11.534 -0.928 17.077 1.00 61.09 89 VAL A N 1
ATOM 693 C CA . VAL A 1 89 ? 11.647 0.359 16.375 1.00 61.09 89 VAL A CA 1
ATOM 694 C C . VAL A 1 89 ? 13.068 0.838 16.636 1.00 61.09 89 VAL A C 1
ATOM 696 O O . VAL A 1 89 ? 13.380 1.140 17.795 1.00 61.09 89 VAL A O 1
ATOM 699 N N . PRO A 1 90 ? 13.974 0.764 15.640 1.00 61.62 90 PRO A N 1
ATOM 700 C CA . PRO A 1 90 ? 15.379 0.899 15.944 1.00 61.62 90 PRO A CA 1
ATOM 701 C C . PRO A 1 90 ? 15.549 2.295 16.515 1.00 61.62 90 PRO A C 1
ATOM 703 O O . PRO A 1 90 ? 14.854 3.227 16.087 1.00 61.62 90 PRO A O 1
ATOM 706 N N . HIS A 1 91 ? 16.427 2.422 17.512 1.00 71.94 91 HIS A N 1
ATOM 707 C CA . HIS A 1 91 ? 16.826 3.730 18.015 1.00 71.94 91 HIS A CA 1
ATOM 708 C C . HIS A 1 91 ? 17.024 4.658 16.813 1.00 71.94 91 HIS A C 1
ATOM 710 O O . HIS A 1 91 ? 17.632 4.254 15.818 1.00 71.94 91 HIS A O 1
ATOM 716 N N . LEU A 1 92 ? 16.404 5.839 16.856 1.00 84.50 92 LEU A N 1
ATOM 717 C CA . LEU A 1 92 ? 16.357 6.712 15.692 1.00 84.50 92 LEU A CA 1
ATOM 718 C C . LEU A 1 92 ? 17.773 7.205 15.382 1.00 84.50 92 LEU A C 1
ATOM 720 O O . LEU A 1 92 ? 18.252 8.185 15.949 1.00 84.50 92 LEU A O 1
ATOM 724 N N . GLU A 1 93 ? 18.442 6.485 14.494 1.00 90.12 93 GLU A N 1
ATOM 725 C CA . GLU A 1 93 ? 19.790 6.763 14.039 1.00 90.12 93 GLU A CA 1
ATOM 726 C C . GLU A 1 93 ? 19.717 7.398 12.657 1.00 90.12 93 GLU A C 1
ATOM 728 O O . GLU A 1 93 ? 18.962 6.946 11.798 1.00 90.12 93 GLU A O 1
ATOM 733 N N . TYR A 1 94 ? 20.507 8.444 12.436 1.00 93.38 94 TYR A N 1
ATOM 734 C CA . TYR A 1 94 ? 20.590 9.109 11.144 1.00 93.38 94 TYR A CA 1
ATOM 735 C C . TYR A 1 94 ? 21.906 8.773 10.462 1.00 93.38 94 TYR A C 1
ATOM 737 O O . TYR A 1 94 ? 22.963 8.779 11.089 1.00 93.38 94 TYR A O 1
ATOM 745 N N . VAL A 1 95 ? 21.828 8.551 9.159 1.00 93.12 95 VAL A N 1
ATOM 746 C CA . VAL A 1 95 ? 22.971 8.361 8.269 1.00 93.12 95 VAL A CA 1
ATOM 747 C C . VAL A 1 95 ? 23.001 9.481 7.235 1.00 93.12 95 VAL A C 1
ATOM 749 O O . VAL A 1 95 ? 22.020 10.210 7.060 1.00 93.12 95 VAL A O 1
ATOM 752 N N . MET A 1 96 ? 24.150 9.651 6.588 1.00 92.31 96 MET A N 1
ATOM 753 C CA . MET A 1 96 ? 24.306 10.542 5.444 1.00 92.31 96 MET A CA 1
ATOM 754 C C . MET A 1 96 ? 24.686 9.708 4.230 1.00 92.31 96 MET A C 1
ATOM 756 O O . MET A 1 96 ? 25.724 9.048 4.250 1.00 92.31 96 MET A O 1
ATOM 760 N N . THR A 1 97 ? 23.858 9.736 3.194 1.00 89.12 97 THR A N 1
ATOM 761 C CA . THR A 1 97 ? 24.104 9.025 1.935 1.00 89.12 97 THR A CA 1
ATOM 762 C C . THR A 1 97 ? 24.341 10.025 0.806 1.00 89.12 97 THR A C 1
ATOM 764 O O . THR A 1 97 ? 23.758 11.113 0.821 1.00 89.12 97 THR A O 1
ATOM 767 N N . PRO A 1 98 ? 25.225 9.724 -0.160 1.00 83.19 98 PRO A N 1
ATOM 768 C CA . PRO A 1 98 ? 25.355 10.545 -1.354 1.00 83.19 98 PRO A CA 1
ATOM 769 C C . PRO A 1 98 ? 24.073 10.461 -2.180 1.00 83.19 98 PRO A C 1
ATOM 771 O O . PRO A 1 98 ? 23.613 9.369 -2.503 1.00 83.19 98 PRO A O 1
ATOM 774 N N . THR A 1 99 ? 23.521 11.606 -2.561 1.00 76.19 99 THR A N 1
ATOM 775 C CA . THR A 1 99 ? 22.546 11.671 -3.649 1.00 76.19 99 THR A CA 1
ATOM 776 C C . THR A 1 99 ? 23.272 11.531 -4.989 1.00 76.19 99 THR A C 1
ATOM 778 O O . THR A 1 99 ? 24.496 11.688 -5.077 1.00 76.19 99 THR A O 1
ATOM 781 N N . SER A 1 100 ? 22.522 11.303 -6.069 1.00 67.19 100 SER A N 1
ATOM 782 C CA . SER A 1 100 ? 23.070 11.244 -7.431 1.00 67.19 100 SER A CA 1
ATOM 783 C C . SER A 1 100 ? 23.821 12.514 -7.868 1.00 67.19 100 SER A C 1
ATOM 785 O O . SER A 1 100 ? 24.543 12.476 -8.8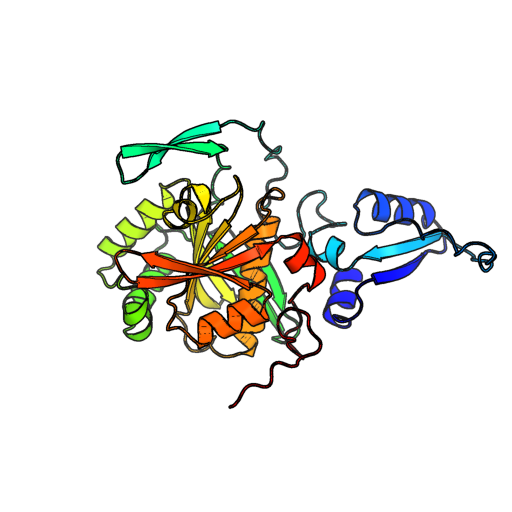59 1.00 67.19 100 SER A O 1
ATOM 787 N N . GLU A 1 101 ? 23.676 13.630 -7.143 1.00 64.44 101 GLU A N 1
ATOM 788 C CA . GLU A 1 101 ? 24.245 14.942 -7.476 1.00 64.44 101 GLU A CA 1
ATOM 789 C C . GLU A 1 101 ? 25.398 15.362 -6.547 1.00 64.44 101 GLU A C 1
ATOM 791 O O . GLU A 1 101 ? 25.673 16.549 -6.387 1.00 64.44 101 GLU A O 1
ATOM 796 N N . SER A 1 102 ? 26.102 14.411 -5.920 1.00 66.56 102 SER A N 1
ATOM 797 C CA . SER A 1 102 ? 27.257 14.657 -5.027 1.00 66.56 102 SER A CA 1
ATOM 798 C C . SER A 1 102 ? 26.964 15.475 -3.756 1.00 66.56 102 SER A C 1
ATOM 800 O O . SER A 1 102 ? 27.882 15.874 -3.039 1.00 66.56 102 SER A O 1
ATOM 802 N N . THR A 1 103 ? 25.687 15.675 -3.421 1.00 80.12 103 THR A N 1
ATOM 803 C CA . THR A 1 103 ? 25.251 16.220 -2.130 1.00 80.12 103 THR A CA 1
ATOM 804 C C . THR A 1 103 ? 24.978 15.085 -1.148 1.00 80.12 103 THR A C 1
ATOM 806 O O . THR A 1 103 ? 24.531 14.011 -1.539 1.00 80.12 103 THR A O 1
ATOM 809 N N . LEU A 1 104 ? 25.261 15.291 0.139 1.00 88.00 104 LEU A N 1
ATOM 810 C CA . LEU A 1 104 ? 24.925 14.316 1.177 1.00 88.00 104 LEU A CA 1
ATOM 811 C C . LEU A 1 104 ? 23.520 14.588 1.715 1.00 88.00 104 LEU A C 1
ATOM 813 O O . LEU A 1 104 ? 23.219 15.705 2.139 1.00 88.00 104 LEU A O 1
ATOM 817 N N . LEU A 1 105 ? 22.683 13.557 1.752 1.00 91.75 105 LEU A N 1
ATOM 818 C CA . LEU A 1 105 ? 21.351 13.600 2.336 1.00 91.75 105 LEU A CA 1
ATOM 819 C C . LEU A 1 105 ? 21.361 12.938 3.711 1.00 91.75 105 LEU A C 1
ATOM 821 O O . LEU A 1 105 ? 21.694 11.764 3.846 1.00 91.75 105 LEU A O 1
ATOM 825 N N . ARG A 1 106 ? 20.932 13.677 4.738 1.00 93.88 106 ARG A N 1
ATOM 826 C CA . ARG A 1 106 ? 20.717 13.131 6.083 1.00 93.88 106 ARG A CA 1
ATOM 827 C C . ARG A 1 106 ? 19.314 12.536 6.206 1.00 93.88 106 ARG A C 1
ATOM 829 O O . ARG A 1 106 ? 18.329 13.274 6.126 1.00 93.88 106 ARG A O 1
ATOM 836 N N . HIS A 1 107 ? 19.217 11.243 6.497 1.00 94.38 107 HIS A N 1
ATOM 837 C CA . HIS A 1 107 ? 17.948 10.528 6.679 1.00 94.38 107 HIS A CA 1
ATOM 838 C C . HIS A 1 107 ? 18.065 9.440 7.762 1.00 94.38 107 HIS A C 1
ATOM 840 O O . HIS A 1 107 ? 19.185 9.083 8.143 1.00 94.38 107 HIS A O 1
ATOM 846 N N . PRO A 1 108 ? 16.946 8.930 8.310 1.00 94.00 108 PRO A N 1
ATOM 847 C CA . PRO A 1 108 ? 16.991 7.809 9.238 1.00 94.00 108 PRO A CA 1
ATOM 848 C C . PRO A 1 108 ? 17.579 6.562 8.581 1.00 94.00 108 PRO A C 1
ATOM 850 O O . PRO A 1 108 ? 17.313 6.279 7.411 1.00 94.00 108 PRO A O 1
ATOM 853 N N . ARG A 1 109 ? 18.320 5.771 9.354 1.00 91.12 109 ARG A N 1
ATOM 854 C CA . ARG A 1 109 ? 18.728 4.430 8.945 1.00 91.12 109 ARG A CA 1
ATOM 855 C C . ARG A 1 109 ? 17.481 3.568 8.740 1.00 91.12 109 ARG A C 1
ATOM 857 O O . ARG A 1 109 ? 16.644 3.455 9.636 1.00 91.12 109 ARG A O 1
ATOM 864 N N . ARG A 1 110 ? 17.366 2.973 7.553 1.00 90.25 110 ARG A N 1
ATOM 865 C CA . ARG A 1 110 ? 16.226 2.133 7.173 1.00 90.25 110 ARG A CA 1
ATOM 866 C C . ARG A 1 110 ? 16.353 0.737 7.769 1.00 90.25 110 ARG A C 1
ATOM 868 O O . ARG A 1 110 ? 17.460 0.247 7.998 1.00 90.25 110 ARG A O 1
ATOM 875 N N . THR A 1 111 ? 15.212 0.121 8.050 1.00 85.69 111 THR A N 1
ATOM 876 C CA . THR A 1 111 ? 15.145 -1.297 8.405 1.00 85.69 111 THR A CA 1
ATOM 877 C C . THR A 1 111 ? 15.606 -2.155 7.223 1.00 85.69 111 THR A C 1
ATOM 879 O O . THR A 1 111 ? 15.538 -1.709 6.073 1.00 85.69 111 THR A O 1
ATOM 882 N N . PRO A 1 112 ? 16.091 -3.385 7.474 1.00 88.38 112 PRO A N 1
ATOM 883 C CA . PRO A 1 112 ? 16.357 -4.331 6.400 1.00 88.38 112 PRO A CA 1
ATOM 884 C C . PRO A 1 112 ? 15.106 -4.563 5.550 1.00 88.38 112 PRO A C 1
ATOM 886 O O . PRO A 1 112 ? 13.992 -4.611 6.076 1.00 88.38 112 PRO A O 1
ATOM 889 N N . LYS A 1 113 ? 15.304 -4.738 4.243 1.00 91.50 113 LYS A N 1
ATOM 890 C CA . LYS A 1 113 ? 14.225 -5.071 3.310 1.00 91.50 113 LYS A CA 1
ATOM 891 C C . LYS A 1 113 ? 13.599 -6.426 3.664 1.00 91.50 113 LYS A C 1
ATOM 893 O O . LYS A 1 113 ? 14.291 -7.283 4.226 1.00 91.50 113 LYS A O 1
ATOM 898 N N . PRO A 1 114 ? 12.326 -6.657 3.301 1.00 92.25 114 PRO A N 1
ATOM 899 C CA . PRO A 1 114 ? 11.727 -7.981 3.396 1.00 92.25 114 PRO A CA 1
ATOM 900 C C . PRO A 1 114 ? 12.545 -9.026 2.629 1.00 92.25 114 PRO A C 1
ATOM 902 O O . PRO A 1 114 ? 13.207 -8.710 1.638 1.00 92.25 114 PRO A O 1
ATOM 905 N N . ALA A 1 115 ? 12.484 -10.282 3.071 1.00 93.69 115 ALA A N 1
ATOM 906 C CA . ALA A 1 115 ? 13.175 -11.370 2.388 1.00 93.69 115 ALA A CA 1
ATOM 907 C C . ALA A 1 115 ? 12.653 -11.523 0.950 1.00 93.69 115 ALA A C 1
ATOM 909 O O . ALA A 1 115 ? 11.441 -11.489 0.718 1.00 93.69 115 ALA A O 1
ATOM 910 N N . ALA A 1 116 ? 13.557 -11.713 -0.010 1.00 96.06 116 ALA A N 1
ATOM 911 C CA . ALA A 1 116 ? 13.191 -11.953 -1.401 1.00 96.06 116 ALA A CA 1
ATOM 912 C C . ALA A 1 116 ? 12.253 -13.173 -1.510 1.00 96.06 116 ALA A C 1
ATOM 914 O O . ALA A 1 116 ? 12.456 -14.187 -0.841 1.00 96.06 116 ALA A O 1
ATOM 915 N N . GLY A 1 117 ? 11.182 -13.049 -2.294 1.00 96.25 117 GLY A N 1
ATOM 916 C CA . GLY A 1 117 ? 10.156 -14.081 -2.469 1.00 96.25 117 GLY A CA 1
ATOM 917 C C . GLY A 1 117 ? 9.152 -14.212 -1.320 1.00 96.25 117 GLY A C 1
ATOM 918 O O . GLY A 1 117 ? 8.244 -15.036 -1.399 1.00 96.25 117 GLY A O 1
ATOM 919 N N . SER A 1 118 ? 9.273 -13.413 -0.257 1.00 95.44 118 SER A N 1
ATOM 920 C CA . SER A 1 118 ? 8.351 -13.476 0.879 1.00 95.44 118 SER A CA 1
ATOM 921 C C . SER A 1 118 ? 7.076 -12.657 0.648 1.00 95.44 118 SER A C 1
ATOM 923 O O . SER A 1 118 ? 7.098 -11.597 0.018 1.00 95.44 118 SER A O 1
ATOM 925 N N . TYR A 1 119 ? 5.950 -13.142 1.177 1.00 95.31 119 TYR A N 1
ATOM 926 C CA . TYR A 1 119 ? 4.701 -12.383 1.232 1.00 95.31 119 TYR A CA 1
ATOM 927 C C . TYR A 1 119 ? 4.830 -11.245 2.239 1.00 95.31 119 TYR A C 1
ATOM 929 O O . TYR A 1 119 ? 5.033 -11.508 3.415 1.00 95.31 119 TYR A O 1
ATOM 937 N N . ILE A 1 120 ? 4.650 -10.001 1.808 1.00 95.25 120 ILE A N 1
ATOM 938 C CA . ILE A 1 120 ? 4.760 -8.815 2.678 1.00 95.25 120 ILE A CA 1
ATOM 939 C C . ILE A 1 120 ? 3.393 -8.250 3.070 1.00 95.25 120 ILE A C 1
ATOM 941 O O . ILE A 1 120 ? 3.270 -7.549 4.070 1.00 95.25 120 ILE A O 1
ATOM 945 N N . TYR A 1 121 ? 2.350 -8.578 2.304 1.00 96.81 121 TYR A N 1
ATOM 946 C CA . TYR A 1 121 ? 0.980 -8.146 2.558 1.00 96.81 121 TYR A CA 1
ATOM 947 C C . TYR A 1 121 ? -0.022 -9.187 2.059 1.00 96.81 121 TYR A C 1
ATOM 949 O O . TYR A 1 121 ? 0.162 -9.744 0.976 1.00 96.81 121 TYR A O 1
ATOM 957 N N . SER A 1 122 ? -1.113 -9.396 2.796 1.00 95.81 122 SER A N 1
ATOM 958 C CA . SER A 1 122 ? -2.281 -10.146 2.325 1.00 95.81 122 SER A CA 1
ATOM 959 C C . SER A 1 122 ? -3.579 -9.540 2.850 1.00 95.81 122 SER A C 1
ATOM 961 O O . SER A 1 122 ? -3.725 -9.265 4.043 1.00 95.81 122 SER A O 1
ATOM 963 N N . ARG A 1 123 ? -4.561 -9.355 1.963 1.00 94.62 123 ARG A N 1
ATOM 964 C CA . ARG A 1 123 ? -5.921 -8.948 2.331 1.00 94.62 123 ARG A CA 1
ATOM 965 C C . ARG A 1 123 ? -6.943 -9.638 1.442 1.00 94.62 123 ARG A C 1
ATOM 967 O O . ARG A 1 123 ? -6.908 -9.498 0.224 1.00 94.62 123 ARG A O 1
ATOM 974 N N . TYR A 1 124 ? -7.904 -10.306 2.068 1.00 93.88 124 TYR A N 1
ATOM 975 C CA . TYR A 1 124 ? -9.073 -10.823 1.370 1.00 93.88 124 TYR A CA 1
ATOM 976 C C . TYR A 1 124 ? -9.959 -9.675 0.855 1.00 93.88 124 TYR A C 1
ATOM 978 O O . TYR A 1 124 ? -10.158 -8.670 1.547 1.00 93.88 124 TYR A O 1
ATOM 986 N N . ILE A 1 125 ? -10.465 -9.805 -0.370 1.00 93.00 125 ILE A N 1
ATOM 987 C CA . ILE A 1 125 ? -11.290 -8.810 -1.056 1.00 93.00 125 ILE A CA 1
ATOM 988 C C . ILE A 1 125 ? -12.672 -9.422 -1.323 1.00 93.00 125 ILE A C 1
ATOM 990 O O . ILE A 1 125 ? -12.859 -10.070 -2.352 1.00 93.00 125 ILE A O 1
ATOM 994 N N . PRO A 1 126 ? -13.676 -9.205 -0.450 1.00 90.62 126 PRO A N 1
ATOM 995 C CA . PRO A 1 126 ? -14.953 -9.921 -0.559 1.00 90.62 126 PRO A CA 1
ATOM 996 C C . PRO A 1 126 ? -15.734 -9.664 -1.845 1.00 90.62 126 PRO A C 1
ATOM 998 O O . PRO A 1 126 ? -16.477 -10.524 -2.293 1.00 90.62 126 PRO A O 1
ATOM 1001 N N . SER A 1 127 ? -15.570 -8.490 -2.454 1.00 87.81 127 SER A N 1
ATOM 1002 C CA . SER A 1 127 ? -16.219 -8.160 -3.730 1.00 87.81 127 SER A CA 1
ATOM 1003 C C . SER A 1 127 ? -15.655 -8.932 -4.928 1.00 87.81 127 SER A C 1
ATOM 1005 O O . SER A 1 127 ? -16.305 -8.976 -5.969 1.00 87.81 127 SER A O 1
ATOM 1007 N N . LEU A 1 128 ? -14.458 -9.509 -4.788 1.00 91.75 128 LEU A N 1
ATOM 1008 C CA . LEU A 1 128 ? -13.790 -10.306 -5.816 1.00 91.75 128 LEU A CA 1
ATOM 1009 C C . LEU A 1 128 ? -13.701 -11.793 -5.449 1.00 91.75 128 LEU A C 1
ATOM 1011 O O . LEU A 1 128 ? -13.414 -12.587 -6.334 1.00 91.75 128 LEU A O 1
ATOM 1015 N N . ASP A 1 129 ? -13.953 -12.150 -4.183 1.00 93.44 129 ASP A N 1
ATOM 1016 C CA . ASP A 1 129 ? -13.744 -13.498 -3.629 1.00 93.44 129 ASP A CA 1
ATOM 1017 C C . ASP A 1 129 ? -12.298 -14.001 -3.815 1.00 93.44 129 ASP A C 1
ATOM 1019 O O . ASP A 1 129 ? -12.025 -15.142 -4.176 1.00 93.44 129 ASP A O 1
ATOM 1023 N N . GLU A 1 130 ? -11.330 -13.105 -3.606 1.00 95.31 130 GLU A N 1
ATOM 1024 C CA . GLU A 1 130 ? -9.908 -13.388 -3.813 1.00 95.31 130 GLU A CA 1
ATOM 1025 C C . GLU A 1 130 ? -9.047 -12.694 -2.756 1.00 95.31 130 GLU A C 1
ATOM 1027 O O . GLU A 1 130 ? -9.395 -11.639 -2.215 1.00 95.31 130 GLU A O 1
ATOM 1032 N N . HIS A 1 131 ? -7.874 -13.258 -2.492 1.00 95.81 131 HIS A N 1
ATOM 1033 C CA . HIS A 1 131 ? -6.822 -12.597 -1.733 1.00 95.81 131 HIS A CA 1
ATOM 1034 C C . HIS A 1 131 ? -5.997 -11.694 -2.640 1.00 95.81 131 HIS A C 1
ATOM 1036 O O . HIS A 1 131 ? -5.435 -12.145 -3.630 1.00 95.81 131 HIS A O 1
ATOM 1042 N N . PHE A 1 132 ? -5.872 -10.422 -2.278 1.00 97.19 132 PHE A N 1
ATOM 1043 C CA . PHE A 1 132 ? -4.823 -9.572 -2.820 1.00 97.19 132 PHE A CA 1
ATOM 1044 C C . PHE A 1 132 ? -3.557 -9.741 -1.981 1.00 97.19 132 PHE A C 1
ATOM 1046 O O . PHE A 1 132 ? -3.593 -9.530 -0.764 1.00 97.19 132 PHE A O 1
ATOM 1053 N N . ASN A 1 133 ? -2.449 -10.078 -2.634 1.00 97.88 133 ASN A N 1
ATOM 1054 C CA . ASN A 1 133 ? -1.163 -10.310 -1.992 1.00 97.88 133 ASN A CA 1
ATOM 1055 C C . ASN A 1 133 ? -0.072 -9.424 -2.602 1.00 97.88 133 ASN A C 1
ATOM 1057 O O . ASN A 1 133 ? -0.079 -9.149 -3.804 1.00 97.88 133 ASN A O 1
ATOM 1061 N N . LEU A 1 134 ? 0.891 -9.027 -1.772 1.00 98.44 134 LEU A N 1
ATOM 1062 C CA . LEU A 1 134 ? 2.157 -8.448 -2.213 1.00 98.44 134 LEU A CA 1
ATOM 1063 C C . LEU A 1 134 ? 3.296 -9.389 -1.838 1.00 98.44 134 LEU A C 1
ATOM 1065 O O . LEU A 1 134 ? 3.342 -9.889 -0.712 1.00 98.44 134 LEU A O 1
ATOM 1069 N N . VAL A 1 135 ? 4.223 -9.584 -2.769 1.00 98.19 135 VAL A N 1
ATOM 1070 C CA . VAL A 1 135 ? 5.415 -10.418 -2.604 1.00 98.19 135 VAL A CA 1
ATOM 1071 C C . VAL A 1 135 ? 6.645 -9.572 -2.902 1.00 98.19 135 VAL A C 1
ATOM 1073 O O . VAL A 1 135 ? 6.694 -8.907 -3.937 1.00 98.19 135 VAL A O 1
ATOM 1076 N N . ALA A 1 136 ? 7.639 -9.590 -2.016 1.00 97.88 136 ALA A N 1
ATOM 1077 C CA . ALA A 1 136 ? 8.928 -8.962 -2.285 1.00 97.88 136 ALA A CA 1
ATOM 1078 C C . ALA A 1 136 ? 9.600 -9.675 -3.465 1.00 97.88 136 ALA A C 1
ATOM 1080 O O . ALA A 1 136 ? 9.801 -10.891 -3.427 1.00 97.88 136 ALA A O 1
ATOM 1081 N N . LEU A 1 137 ? 9.914 -8.937 -4.529 1.00 98.50 137 LEU A N 1
ATOM 1082 C CA . LEU A 1 137 ? 10.452 -9.525 -5.749 1.00 98.50 137 LEU A CA 1
ATOM 1083 C C . LEU A 1 137 ? 11.824 -10.152 -5.470 1.00 98.50 137 LEU A C 1
ATOM 1085 O O . LEU A 1 137 ? 12.685 -9.561 -4.821 1.00 98.50 137 LEU A O 1
ATOM 1089 N N . ASP A 1 138 ? 12.021 -11.347 -6.016 1.00 98.31 138 ASP A N 1
ATOM 1090 C CA . ASP A 1 138 ? 13.309 -12.041 -6.039 1.00 98.31 138 ASP A CA 1
ATOM 1091 C C . ASP A 1 138 ? 13.895 -11.974 -7.453 1.00 98.31 138 ASP A C 1
ATOM 1093 O O . ASP A 1 138 ? 13.314 -12.524 -8.385 1.00 98.31 138 ASP A O 1
ATOM 1097 N N . TYR A 1 139 ? 15.014 -11.265 -7.615 1.00 97.62 139 TYR A N 1
ATOM 1098 C CA . TYR A 1 139 ? 15.668 -11.063 -8.911 1.00 97.62 139 TYR A CA 1
ATOM 1099 C C . TYR A 1 139 ? 16.492 -12.282 -9.359 1.00 97.62 139 TYR A C 1
ATOM 1101 O O . TYR A 1 139 ? 16.892 -12.363 -10.524 1.00 97.62 139 TYR A O 1
ATOM 1109 N N . GLU A 1 140 ? 16.765 -13.224 -8.454 1.00 97.94 140 GLU A N 1
ATOM 1110 C CA . GLU A 1 140 ? 17.416 -14.497 -8.763 1.00 97.94 140 GLU A CA 1
ATOM 1111 C C . GLU A 1 140 ? 16.389 -15.526 -9.247 1.00 97.94 140 GLU A C 1
ATOM 1113 O O . GLU A 1 140 ? 16.709 -16.341 -10.118 1.00 97.94 140 GLU A O 1
ATOM 1118 N N . ASN A 1 141 ? 15.139 -15.424 -8.780 1.00 98.38 141 ASN A N 1
ATOM 1119 C CA . ASN A 1 141 ? 14.029 -16.263 -9.221 1.00 98.38 141 ASN A CA 1
ATOM 1120 C C . ASN A 1 141 ? 13.700 -16.038 -10.720 1.00 98.38 141 ASN A C 1
ATOM 1122 O O . ASN A 1 141 ? 13.283 -14.941 -11.112 1.00 98.38 141 ASN A O 1
ATOM 1126 N N . PRO A 1 142 ? 13.826 -17.075 -11.575 1.00 98.25 142 PRO A N 1
ATOM 1127 C CA . PRO A 1 142 ? 13.562 -16.960 -13.009 1.00 98.25 142 PRO A CA 1
ATOM 1128 C C . PRO A 1 142 ? 12.124 -16.565 -13.366 1.00 98.25 142 PRO A C 1
ATOM 1130 O O . PRO A 1 142 ? 11.918 -15.897 -14.377 1.00 98.25 142 PRO A O 1
ATOM 1133 N N . GLU A 1 143 ? 11.134 -16.959 -12.563 1.00 98.06 143 GLU A N 1
ATOM 1134 C CA . GLU A 1 143 ? 9.725 -16.629 -12.795 1.00 98.06 143 GLU A CA 1
ATOM 1135 C C . GLU A 1 143 ? 9.471 -15.138 -12.568 1.00 98.06 143 GLU A C 1
ATOM 1137 O O . GLU A 1 143 ? 8.934 -14.457 -13.439 1.00 98.06 143 GLU A O 1
ATOM 1142 N N . HIS A 1 144 ? 9.927 -14.607 -11.434 1.00 98.38 144 HIS A N 1
ATOM 1143 C CA . HIS A 1 144 ? 9.802 -13.187 -11.109 1.00 98.38 144 HIS A CA 1
ATOM 1144 C C . HIS A 1 144 ? 10.499 -12.298 -12.139 1.00 98.38 144 HIS A C 1
ATOM 1146 O O . HIS A 1 144 ? 9.915 -11.326 -12.627 1.00 98.38 144 HIS A O 1
ATOM 1152 N N . LEU A 1 145 ? 11.732 -12.655 -12.506 1.00 98.50 145 LEU A N 1
ATOM 1153 C CA . LEU A 1 145 ? 12.474 -11.946 -13.538 1.00 98.50 145 LEU A CA 1
ATOM 1154 C C . LEU A 1 145 ? 11.773 -12.038 -14.902 1.00 98.50 145 LEU A C 1
ATOM 1156 O O . LEU A 1 145 ? 11.681 -11.037 -15.611 1.00 98.50 145 LEU A O 1
ATOM 1160 N N . GLY A 1 146 ? 11.250 -13.213 -15.262 1.00 98.38 146 GLY A N 1
ATOM 1161 C CA . GLY A 1 146 ? 10.504 -13.422 -16.502 1.00 98.38 146 GLY A CA 1
ATOM 1162 C C . GLY A 1 146 ? 9.222 -12.587 -16.577 1.00 98.38 146 GLY A C 1
ATOM 1163 O O . GLY A 1 146 ? 8.928 -12.020 -17.632 1.00 98.38 146 GLY A O 1
ATOM 1164 N N . LEU A 1 147 ? 8.491 -12.452 -15.464 1.00 98.25 147 LEU A N 1
ATOM 1165 C CA . LEU A 1 147 ? 7.316 -11.580 -15.359 1.00 98.25 147 LEU A CA 1
ATOM 1166 C C . LEU A 1 147 ? 7.695 -10.118 -15.591 1.00 98.25 147 LEU A C 1
ATOM 1168 O O . LEU A 1 147 ? 7.109 -9.469 -16.457 1.00 98.25 147 LEU A O 1
ATOM 1172 N N . PHE A 1 148 ? 8.700 -9.617 -14.868 1.00 98.25 148 PHE A N 1
ATOM 1173 C CA . PHE A 1 148 ? 9.177 -8.244 -15.029 1.00 98.25 148 PHE A CA 1
ATOM 1174 C C . PHE A 1 148 ? 9.635 -7.977 -16.467 1.00 98.25 148 PHE A C 1
ATOM 1176 O O . PHE A 1 148 ? 9.197 -7.002 -17.076 1.00 98.25 148 PHE A O 1
ATOM 1183 N N . ASN A 1 149 ? 10.431 -8.881 -17.047 1.00 98.38 149 ASN A N 1
ATOM 1184 C CA . ASN A 1 149 ? 10.918 -8.737 -18.415 1.00 98.38 149 ASN A CA 1
ATOM 1185 C C . ASN A 1 149 ? 9.796 -8.736 -19.449 1.00 98.38 149 ASN A C 1
ATOM 1187 O O . ASN A 1 149 ? 9.776 -7.884 -20.337 1.00 98.38 149 ASN A O 1
ATOM 1191 N N . THR A 1 150 ? 8.832 -9.643 -19.311 1.00 97.94 150 THR A N 1
ATOM 1192 C CA . THR A 1 150 ? 7.675 -9.694 -20.208 1.00 97.94 150 THR A CA 1
ATOM 1193 C C . THR A 1 150 ? 6.866 -8.403 -20.119 1.00 97.94 150 THR A C 1
ATOM 1195 O O . THR A 1 150 ? 6.512 -7.824 -21.142 1.00 97.94 150 THR A O 1
ATOM 1198 N N . TRP A 1 151 ? 6.588 -7.926 -18.904 1.00 97.81 151 TRP A N 1
ATOM 1199 C CA . TRP A 1 151 ? 5.749 -6.749 -18.701 1.00 97.81 151 TRP A CA 1
ATOM 1200 C C . TRP A 1 151 ? 6.427 -5.452 -19.125 1.00 97.81 151 TRP A C 1
ATOM 1202 O O . TRP A 1 151 ? 5.766 -4.627 -19.742 1.00 97.81 151 TRP A O 1
ATOM 1212 N N . GLN A 1 152 ? 7.720 -5.264 -18.854 1.00 97.19 152 GLN A N 1
ATOM 1213 C CA . GLN A 1 152 ? 8.436 -4.052 -19.274 1.00 97.19 152 GLN A CA 1
ATOM 1214 C C . GLN A 1 152 ? 8.591 -3.944 -20.796 1.00 97.19 152 GLN A C 1
ATOM 1216 O O . GLN A 1 152 ? 8.646 -2.840 -21.335 1.00 97.19 152 GLN A O 1
ATOM 1221 N N . ASN A 1 153 ? 8.623 -5.081 -21.497 1.00 97.12 153 ASN A N 1
ATOM 1222 C CA . ASN A 1 153 ? 8.664 -5.122 -22.958 1.00 97.12 153 ASN A CA 1
ATOM 1223 C C . ASN A 1 153 ? 7.279 -5.031 -23.623 1.00 97.12 153 ASN A C 1
ATOM 1225 O O . ASN A 1 153 ? 7.202 -4.912 -24.847 1.00 97.12 153 ASN A O 1
ATOM 1229 N N . ASP A 1 154 ? 6.184 -5.045 -22.856 1.00 96.19 154 ASP A N 1
ATOM 1230 C CA . ASP A 1 154 ? 4.856 -4.748 -23.393 1.00 96.19 154 ASP A CA 1
ATOM 1231 C C . ASP A 1 154 ? 4.821 -3.281 -23.875 1.00 96.19 154 ASP A C 1
ATOM 1233 O O . ASP A 1 154 ? 5.063 -2.374 -23.070 1.00 96.19 154 ASP A O 1
ATOM 1237 N N . PRO A 1 155 ? 4.482 -2.997 -25.151 1.00 93.75 155 PRO A N 1
ATOM 1238 C CA . PRO A 1 155 ? 4.487 -1.637 -25.697 1.00 93.75 155 PRO A CA 1
ATOM 1239 C C . PRO A 1 155 ? 3.672 -0.620 -24.885 1.00 93.75 155 PRO A C 1
ATOM 1241 O O . PRO A 1 155 ? 4.027 0.558 -24.818 1.00 93.75 155 PRO A O 1
AT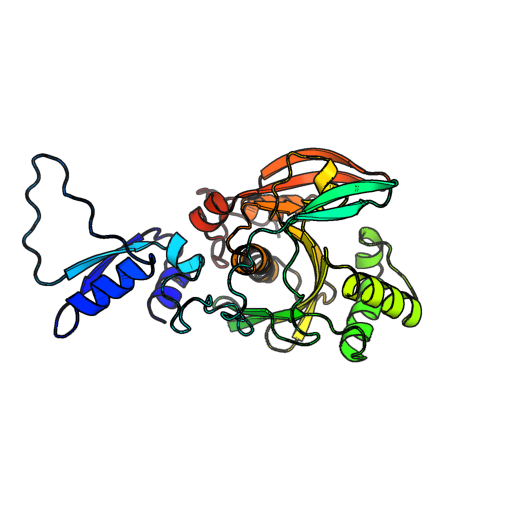OM 1244 N N . ARG A 1 156 ? 2.582 -1.057 -24.242 1.00 92.00 156 ARG A N 1
ATOM 1245 C CA . ARG A 1 156 ? 1.749 -0.207 -23.384 1.00 92.00 156 ARG A CA 1
ATOM 1246 C C . ARG A 1 156 ? 2.483 0.194 -22.110 1.00 92.00 156 ARG A C 1
ATOM 1248 O O . ARG A 1 156 ? 2.331 1.328 -21.660 1.00 92.00 156 ARG A O 1
ATOM 1255 N N . VAL A 1 157 ? 3.213 -0.736 -21.498 1.00 90.81 157 VAL A N 1
ATOM 1256 C CA . VAL A 1 157 ? 4.001 -0.476 -20.284 1.00 90.81 157 VAL A CA 1
ATOM 1257 C C . VAL A 1 157 ? 5.231 0.353 -20.642 1.00 90.81 157 VAL A C 1
ATOM 1259 O O . VAL A 1 157 ? 5.462 1.394 -20.023 1.00 90.81 157 VAL A O 1
ATOM 1262 N N . ALA A 1 158 ? 5.936 -0.035 -21.706 1.00 91.62 158 ALA A N 1
ATOM 1263 C CA . ALA A 1 158 ? 7.106 0.653 -22.237 1.00 91.62 158 ALA A CA 1
ATOM 1264 C C . ALA A 1 158 ? 6.843 2.138 -22.536 1.00 91.62 158 ALA A C 1
ATOM 1266 O O . ALA A 1 158 ? 7.693 2.978 -22.254 1.00 91.62 158 ALA A O 1
ATOM 1267 N N . ALA A 1 159 ? 5.649 2.492 -23.026 1.00 86.94 159 ALA A N 1
ATOM 1268 C CA . ALA A 1 159 ? 5.271 3.887 -23.273 1.00 86.94 159 ALA A CA 1
ATOM 1269 C C . ALA A 1 159 ? 5.295 4.773 -22.008 1.00 86.94 159 ALA A C 1
ATOM 1271 O O . ALA A 1 159 ? 5.451 5.991 -22.107 1.00 86.94 159 ALA A O 1
ATOM 1272 N N . GLY A 1 160 ? 5.110 4.182 -20.823 1.00 82.44 160 GLY A N 1
ATOM 1273 C CA . GLY A 1 160 ? 5.137 4.888 -19.541 1.00 82.44 160 GLY A CA 1
ATOM 1274 C C . GLY A 1 160 ? 6.465 4.761 -18.797 1.00 82.44 160 GLY A C 1
ATOM 1275 O O . GLY A 1 160 ? 6.955 5.766 -18.278 1.00 82.44 160 GLY A O 1
ATOM 1276 N N . TRP A 1 161 ? 7.005 3.542 -18.750 1.00 86.88 161 TRP A N 1
ATOM 1277 C CA . TRP A 1 161 ? 8.178 3.172 -17.953 1.00 86.88 161 TRP A CA 1
ATOM 1278 C C . TRP A 1 161 ? 9.498 3.336 -18.703 1.00 86.88 161 TRP A C 1
ATOM 1280 O O . TRP A 1 161 ? 10.477 3.731 -18.092 1.00 86.88 161 TRP A O 1
ATOM 1290 N N . MET A 1 162 ? 9.510 3.131 -20.025 1.00 86.31 162 MET A N 1
ATOM 1291 C CA . MET A 1 162 ? 10.702 3.250 -20.881 1.00 86.31 162 MET A CA 1
ATOM 1292 C C . MET A 1 162 ? 11.867 2.325 -20.480 1.00 86.31 162 MET A C 1
ATOM 1294 O O . MET A 1 162 ? 13.010 2.598 -20.826 1.00 86.31 162 MET A O 1
ATOM 1298 N N . GLU A 1 163 ? 11.566 1.207 -19.818 1.00 92.38 163 GLU A N 1
ATOM 1299 C CA . GLU A 1 163 ? 12.541 0.215 -19.343 1.00 92.38 163 GLU A CA 1
ATOM 1300 C C . GLU A 1 163 ? 12.530 -1.057 -20.212 1.00 92.38 163 GLU A C 1
ATOM 1302 O O . GLU A 1 163 ? 12.614 -2.170 -19.704 1.00 92.38 163 GLU A O 1
ATOM 1307 N N . THR A 1 164 ? 12.367 -0.947 -21.534 1.00 95.38 164 THR A N 1
ATOM 1308 C CA . THR A 1 164 ? 12.475 -2.117 -22.431 1.00 95.38 164 THR A CA 1
ATOM 1309 C C . THR A 1 164 ? 13.900 -2.655 -22.434 1.00 95.38 164 THR A C 1
ATOM 1311 O O . THR A 1 164 ? 14.844 -1.867 -22.436 1.00 95.38 164 THR A O 1
ATOM 1314 N N . GLY A 1 165 ? 14.073 -3.972 -22.509 1.00 96.75 165 GLY A N 1
ATOM 1315 C CA . GLY A 1 165 ? 15.407 -4.561 -22.441 1.00 96.75 165 GLY A CA 1
ATOM 1316 C C . GLY A 1 165 ? 15.425 -6.082 -22.475 1.00 96.75 165 GLY A C 1
ATOM 1317 O O . GLY A 1 165 ? 14.395 -6.764 -22.458 1.00 96.75 165 GLY A O 1
ATOM 1318 N N . THR A 1 166 ? 16.636 -6.613 -22.534 1.00 98.19 166 THR A N 1
ATOM 1319 C CA . THR A 1 166 ? 16.937 -8.038 -22.420 1.00 98.19 166 THR A CA 1
ATOM 1320 C C . THR A 1 166 ? 16.754 -8.534 -20.985 1.00 98.19 166 THR A C 1
ATOM 1322 O O . THR A 1 166 ? 16.701 -7.763 -20.025 1.00 98.19 166 THR A O 1
ATOM 1325 N N . LEU A 1 167 ? 16.683 -9.857 -20.827 1.00 98.12 167 LEU A N 1
ATOM 1326 C CA . LEU A 1 167 ? 16.549 -10.491 -19.515 1.00 98.12 167 LEU A CA 1
ATOM 1327 C C . LEU A 1 167 ? 17.726 -10.148 -18.581 1.00 98.12 167 LEU A C 1
ATOM 1329 O O . LEU A 1 167 ? 17.523 -9.963 -17.382 1.00 98.12 167 LEU A O 1
ATOM 1333 N N . ASP A 1 168 ? 18.939 -10.030 -19.126 1.00 98.19 168 ASP A N 1
ATOM 1334 C CA . ASP A 1 168 ? 20.146 -9.714 -18.354 1.00 98.19 168 ASP A CA 1
ATOM 1335 C C . ASP A 1 168 ? 20.190 -8.243 -17.921 1.00 98.19 168 ASP A C 1
ATOM 1337 O O . ASP A 1 168 ? 20.532 -7.954 -16.773 1.00 98.19 168 ASP A O 1
ATOM 1341 N N . GLU A 1 169 ? 19.776 -7.316 -18.792 1.00 98.31 169 GLU A N 1
ATOM 1342 C CA . GLU A 1 169 ? 19.627 -5.896 -18.437 1.00 98.31 169 GLU A CA 1
ATOM 1343 C C . GLU A 1 169 ? 18.602 -5.719 -17.312 1.00 98.31 169 GLU A C 1
ATOM 1345 O O . GLU A 1 169 ? 18.853 -5.013 -16.336 1.00 98.31 169 GLU A O 1
ATOM 1350 N N . HIS A 1 170 ? 17.477 -6.432 -17.387 1.00 98.50 170 HIS A N 1
ATOM 1351 C CA . HIS A 1 170 ? 16.459 -6.418 -16.337 1.00 98.50 170 HIS A CA 1
ATOM 1352 C C . HIS A 1 170 ? 16.903 -7.090 -15.043 1.00 98.50 170 HIS A C 1
ATOM 1354 O O . HIS A 1 170 ? 16.552 -6.617 -13.962 1.00 98.50 170 HIS A O 1
ATOM 1360 N N . ARG A 1 171 ? 17.718 -8.147 -15.113 1.00 98.56 171 ARG A N 1
ATOM 1361 C CA . ARG A 1 171 ? 18.324 -8.739 -13.915 1.00 98.56 171 ARG A CA 1
ATOM 1362 C C . ARG A 1 171 ? 19.245 -7.738 -13.228 1.00 98.56 171 ARG A C 1
ATOM 1364 O O . ARG A 1 171 ? 19.175 -7.594 -12.010 1.00 98.56 171 ARG A O 1
ATOM 1371 N N . ALA A 1 172 ? 20.081 -7.039 -13.995 1.00 98.44 172 ALA A N 1
ATOM 1372 C CA . ALA A 1 172 ? 20.960 -6.004 -13.465 1.00 98.44 172 ALA A CA 1
ATOM 1373 C C . ALA A 1 172 ? 20.159 -4.846 -12.847 1.00 98.44 172 ALA A C 1
ATOM 1375 O O . ALA A 1 172 ? 20.475 -4.403 -11.744 1.00 98.44 172 ALA A O 1
ATOM 1376 N N . TYR A 1 173 ? 19.081 -4.413 -13.507 1.00 98.12 173 TYR A N 1
ATOM 1377 C CA . TYR A 1 173 ? 18.161 -3.396 -12.996 1.00 98.12 173 TYR A CA 1
ATOM 1378 C C . TYR A 1 173 ? 17.561 -3.785 -11.637 1.00 98.12 173 TYR A C 1
ATOM 1380 O O . TYR A 1 173 ? 17.702 -3.056 -10.655 1.00 98.12 173 TYR A O 1
ATOM 1388 N N . LEU A 1 174 ? 16.956 -4.973 -11.546 1.00 98.38 174 LEU A N 1
ATOM 1389 C CA . LEU A 1 174 ? 16.338 -5.456 -10.310 1.00 98.38 174 LEU A CA 1
ATOM 1390 C C . LEU A 1 174 ? 17.369 -5.711 -9.206 1.00 98.38 174 LEU A C 1
ATOM 1392 O O . LEU A 1 174 ? 17.073 -5.476 -8.035 1.00 98.38 174 LEU A O 1
ATOM 1396 N N . LYS A 1 175 ? 18.590 -6.135 -9.558 1.00 98.06 175 LYS A N 1
ATOM 1397 C CA . LYS A 1 175 ? 19.692 -6.247 -8.598 1.00 98.06 175 LYS A CA 1
ATOM 1398 C C . LYS A 1 175 ? 20.065 -4.881 -8.015 1.00 98.06 175 LYS A C 1
ATOM 1400 O O . LYS A 1 175 ? 20.233 -4.778 -6.805 1.00 98.06 175 LYS A O 1
ATOM 1405 N N . ASN A 1 176 ? 20.145 -3.835 -8.838 1.00 97.25 176 ASN A N 1
ATOM 1406 C CA . ASN A 1 176 ? 20.421 -2.483 -8.347 1.00 97.25 176 ASN A CA 1
ATOM 1407 C C . ASN A 1 176 ? 19.335 -2.024 -7.364 1.00 97.25 176 ASN A C 1
ATOM 1409 O O . ASN A 1 176 ? 19.661 -1.542 -6.284 1.00 97.25 176 ASN A O 1
ATOM 1413 N N . ILE A 1 177 ? 18.056 -2.263 -7.681 1.00 96.81 177 ILE A N 1
ATOM 1414 C CA . ILE A 1 177 ? 16.942 -2.004 -6.752 1.00 96.81 177 ILE A CA 1
ATOM 1415 C C . ILE A 1 177 ? 17.076 -2.841 -5.475 1.00 96.81 177 ILE A C 1
ATOM 1417 O O . ILE A 1 177 ? 16.792 -2.349 -4.386 1.00 96.81 177 ILE A O 1
ATOM 1421 N N . HIS A 1 178 ? 17.499 -4.102 -5.572 1.00 96.12 178 HIS A N 1
ATOM 1422 C CA . HIS A 1 178 ? 17.696 -4.976 -4.416 1.00 96.12 178 HIS A CA 1
ATOM 1423 C C . HIS A 1 178 ? 18.835 -4.502 -3.503 1.00 96.12 178 HIS A C 1
ATOM 1425 O O . HIS A 1 178 ? 18.683 -4.537 -2.281 1.00 96.12 178 HIS A O 1
ATOM 1431 N N . ASP A 1 179 ? 19.928 -3.993 -4.063 1.00 94.88 179 ASP A N 1
ATOM 1432 C CA . ASP A 1 179 ? 21.077 -3.505 -3.295 1.00 94.88 179 ASP A CA 1
ATOM 1433 C C . ASP A 1 179 ? 20.832 -2.110 -2.687 1.00 94.88 179 ASP A C 1
ATOM 1435 O O . ASP A 1 179 ? 21.424 -1.765 -1.666 1.00 94.88 179 ASP A O 1
ATOM 1439 N N . ASP A 1 180 ? 19.944 -1.312 -3.284 1.00 93.69 180 ASP A N 1
ATOM 1440 C CA . ASP A 1 180 ? 19.711 0.087 -2.921 1.00 93.69 180 ASP A CA 1
ATOM 1441 C C . ASP A 1 180 ? 18.758 0.257 -1.717 1.00 93.69 180 ASP A C 1
ATOM 1443 O O . ASP A 1 180 ? 17.551 0.061 -1.869 1.00 93.69 180 ASP A O 1
ATOM 1447 N N . PRO A 1 181 ? 19.223 0.637 -0.510 1.00 91.75 181 PRO A N 1
ATOM 1448 C CA . PRO A 1 181 ? 18.410 0.612 0.711 1.00 91.75 181 PRO A CA 1
ATOM 1449 C C . PRO A 1 181 ? 17.143 1.474 0.679 1.00 91.75 181 PRO A C 1
ATOM 1451 O O . PRO A 1 181 ? 16.242 1.242 1.490 1.00 91.75 181 PRO A O 1
ATOM 1454 N N . HIS A 1 182 ? 17.059 2.459 -0.221 1.00 93.38 182 HIS A N 1
ATOM 1455 C CA . HIS A 1 182 ? 15.932 3.383 -0.232 1.00 93.38 182 HIS A CA 1
ATOM 1456 C C . HIS A 1 182 ? 14.654 2.788 -0.845 1.00 93.38 182 HIS A C 1
ATOM 1458 O O . HIS A 1 182 ? 13.567 3.315 -0.601 1.00 93.38 182 HIS A O 1
ATOM 1464 N N . GLN A 1 183 ? 14.758 1.702 -1.616 1.00 95.94 183 GLN A N 1
ATOM 1465 C CA . GLN A 1 183 ? 13.655 1.156 -2.408 1.00 95.94 183 GLN A CA 1
ATOM 1466 C C . GLN A 1 183 ? 13.674 -0.368 -2.495 1.00 95.94 183 GLN A C 1
ATOM 1468 O O . GLN A 1 183 ? 14.685 -1.012 -2.227 1.00 95.94 183 GLN A O 1
ATOM 1473 N N . PHE A 1 184 ? 12.556 -0.971 -2.884 1.00 97.25 184 PHE A N 1
ATOM 1474 C CA . PHE A 1 184 ? 12.516 -2.385 -3.244 1.00 97.25 184 PHE A CA 1
ATOM 1475 C C . PHE A 1 184 ? 11.389 -2.702 -4.226 1.00 97.25 184 PHE A C 1
ATOM 1477 O O . PHE A 1 184 ? 10.355 -2.031 -4.265 1.00 97.25 184 PHE A O 1
ATOM 1484 N N . ALA A 1 185 ? 11.611 -3.760 -5.003 1.00 98.38 185 ALA A N 1
ATOM 1485 C CA . ALA A 1 185 ? 10.684 -4.271 -5.999 1.00 98.38 185 ALA A CA 1
ATOM 1486 C C . ALA A 1 185 ? 9.661 -5.230 -5.375 1.00 98.38 185 ALA A C 1
ATOM 1488 O O . ALA A 1 185 ? 9.993 -6.061 -4.525 1.00 98.38 185 ALA A O 1
ATOM 1489 N N . VAL A 1 186 ? 8.411 -5.137 -5.824 1.00 98.62 186 VAL A N 1
ATOM 1490 C CA . VAL A 1 186 ? 7.275 -5.904 -5.304 1.00 98.62 186 VAL A CA 1
ATOM 1491 C C . VAL A 1 186 ? 6.405 -6.396 -6.454 1.00 98.62 186 VAL A C 1
ATOM 1493 O O . VAL A 1 186 ? 6.131 -5.665 -7.404 1.00 98.62 186 VAL A O 1
ATOM 1496 N N . LEU A 1 187 ? 5.918 -7.627 -6.345 1.00 98.75 187 LEU A N 1
ATOM 1497 C CA . LEU A 1 187 ? 4.925 -8.207 -7.242 1.00 98.75 187 LEU A CA 1
ATOM 1498 C C . LEU A 1 187 ? 3.555 -8.260 -6.561 1.00 98.75 187 LEU A C 1
ATOM 1500 O O . LEU A 1 187 ? 3.434 -8.652 -5.400 1.00 98.75 187 LEU A O 1
ATOM 1504 N N . GLY A 1 188 ? 2.517 -7.871 -7.300 1.00 98.44 188 GLY A N 1
ATOM 1505 C CA . GLY A 1 188 ? 1.122 -7.988 -6.890 1.00 98.44 188 GLY A CA 1
ATOM 1506 C C . GLY A 1 188 ? 0.472 -9.244 -7.445 1.00 98.44 188 GLY A C 1
ATOM 1507 O O . GLY A 1 188 ? 0.592 -9.529 -8.640 1.00 98.44 188 GLY A O 1
ATOM 1508 N N . TYR A 1 189 ? -0.286 -9.927 -6.591 1.00 98.38 189 TYR A N 1
ATOM 1509 C CA . TYR A 1 189 ? -1.031 -11.134 -6.930 1.00 98.38 189 TYR A CA 1
ATOM 1510 C C . TYR A 1 189 ? -2.500 -11.010 -6.521 1.00 98.38 189 TYR A C 1
ATOM 1512 O O . TYR A 1 189 ? -2.826 -10.411 -5.494 1.00 98.38 189 TYR A O 1
ATOM 1520 N N . PHE A 1 190 ? -3.378 -11.618 -7.315 1.00 97.50 190 PHE A N 1
ATOM 1521 C CA . PHE A 1 190 ? -4.709 -12.023 -6.869 1.00 97.50 190 PHE A CA 1
ATOM 1522 C C . PHE A 1 190 ? -4.734 -13.546 -6.776 1.00 97.50 190 PHE A C 1
ATOM 1524 O O . PHE A 1 190 ? -4.505 -14.229 -7.777 1.00 97.50 190 PHE A O 1
ATOM 1531 N N . ASN A 1 191 ? -4.966 -14.063 -5.570 1.00 95.56 191 ASN A N 1
ATOM 1532 C CA . ASN A 1 191 ? -4.638 -15.431 -5.179 1.00 95.56 191 ASN A CA 1
ATOM 1533 C C . ASN A 1 191 ? -3.195 -15.745 -5.600 1.00 95.56 191 ASN A C 1
ATOM 1535 O O . ASN A 1 191 ? -2.273 -15.070 -5.139 1.00 95.56 191 ASN A O 1
ATOM 1539 N N . ASP A 1 192 ? -3.030 -16.682 -6.531 1.00 94.62 192 ASP A N 1
ATOM 1540 C CA . ASP A 1 192 ? -1.737 -17.135 -7.048 1.00 94.62 192 ASP A CA 1
ATOM 1541 C C . ASP A 1 192 ? -1.403 -16.544 -8.429 1.00 94.62 192 ASP A C 1
ATOM 1543 O O . ASP A 1 192 ? -0.417 -16.927 -9.051 1.00 94.62 192 ASP A O 1
ATOM 1547 N N . THR A 1 193 ? -2.217 -15.619 -8.957 1.00 97.50 193 THR A N 1
ATOM 1548 C CA . THR A 1 193 ? -1.989 -15.047 -10.293 1.00 97.50 193 THR A CA 1
ATOM 1549 C C . THR A 1 193 ? -1.280 -13.690 -10.216 1.00 97.50 193 THR A C 1
ATOM 1551 O O . THR A 1 193 ? -1.884 -12.726 -9.729 1.00 97.50 193 THR A O 1
ATOM 1554 N N . PRO A 1 194 ? -0.042 -13.566 -10.737 1.00 97.75 194 PRO A N 1
ATOM 1555 C CA . PRO A 1 194 ? 0.670 -12.295 -10.787 1.00 97.75 194 PRO A CA 1
ATOM 1556 C C . PRO A 1 194 ? 0.011 -11.345 -11.789 1.00 97.75 194 PRO A C 1
ATOM 1558 O O . PRO A 1 194 ? -0.408 -11.746 -12.885 1.00 97.75 194 PRO A O 1
ATOM 1561 N N . PHE A 1 195 ? -0.059 -10.062 -11.434 1.00 97.69 195 PHE A N 1
ATOM 1562 C CA . PHE A 1 195 ? -0.670 -9.065 -12.314 1.00 97.69 195 PHE A CA 1
ATOM 1563 C C . PHE A 1 195 ? 0.045 -7.721 -12.408 1.00 97.69 195 PHE A C 1
ATOM 1565 O O . PHE A 1 195 ? -0.118 -7.034 -13.422 1.00 97.69 195 PHE A O 1
ATOM 1572 N N . ALA A 1 196 ? 0.789 -7.325 -11.378 1.00 97.75 196 ALA A N 1
ATOM 1573 C CA . ALA A 1 196 ? 1.385 -5.999 -11.290 1.00 97.75 196 ALA A CA 1
ATOM 1574 C C . ALA A 1 196 ? 2.782 -6.033 -10.682 1.00 97.75 196 ALA A C 1
ATOM 1576 O O . ALA A 1 196 ? 3.122 -6.938 -9.921 1.00 97.75 196 ALA A O 1
ATOM 1577 N N . TYR A 1 197 ? 3.551 -5.002 -11.009 1.00 98.44 197 TYR A N 1
ATOM 1578 C CA . TYR A 1 197 ? 4.852 -4.705 -10.432 1.00 98.44 197 TYR A CA 1
ATOM 1579 C C . TYR A 1 197 ? 4.811 -3.323 -9.778 1.00 98.44 197 TYR A C 1
ATOM 1581 O O . TYR A 1 197 ? 4.189 -2.392 -10.306 1.00 98.44 197 TYR A O 1
ATOM 1589 N N . PHE A 1 198 ? 5.469 -3.208 -8.629 1.00 98.38 198 PHE A N 1
ATOM 1590 C CA . PHE A 1 198 ? 5.588 -1.982 -7.859 1.00 98.38 198 PHE A CA 1
ATOM 1591 C C . PHE A 1 198 ? 7.030 -1.758 -7.420 1.00 98.38 198 PHE A C 1
ATOM 1593 O O . PHE A 1 198 ? 7.736 -2.703 -7.075 1.00 98.38 198 PHE A O 1
ATOM 1600 N N . GLU A 1 199 ? 7.418 -0.493 -7.341 1.00 98.00 199 GLU A N 1
ATOM 1601 C CA . GLU A 1 199 ? 8.615 -0.055 -6.621 1.00 98.00 199 GLU A CA 1
ATOM 1602 C C . GLU A 1 199 ? 8.145 0.773 -5.447 1.00 98.00 199 GLU A C 1
ATOM 1604 O O . GLU A 1 199 ? 7.443 1.763 -5.652 1.00 98.00 199 GLU A O 1
ATOM 1609 N N . LEU A 1 200 ? 8.480 0.347 -4.233 1.00 98.12 200 LEU A N 1
ATOM 1610 C CA . LEU A 1 200 ? 8.124 1.057 -3.011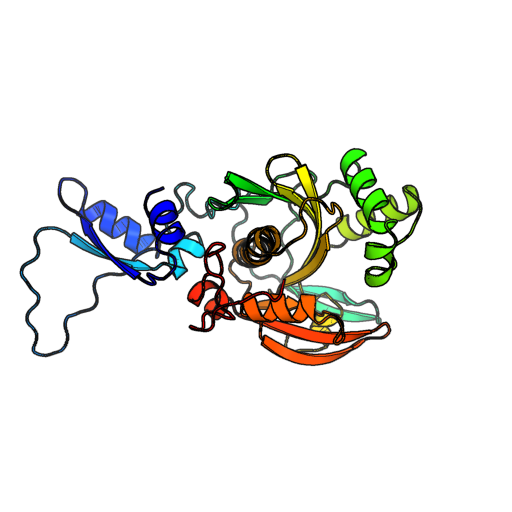 1.00 98.12 200 LEU A CA 1
ATOM 1611 C C . LEU A 1 200 ? 9.384 1.659 -2.409 1.00 98.12 200 LEU A C 1
ATOM 1613 O O . LEU A 1 200 ? 10.362 0.944 -2.184 1.00 98.12 200 LEU A O 1
ATOM 1617 N N . TYR A 1 201 ? 9.354 2.952 -2.110 1.00 97.19 201 TYR A N 1
ATOM 1618 C CA . TYR A 1 201 ? 10.556 3.697 -1.757 1.00 97.19 201 TYR A CA 1
ATOM 1619 C C . TYR A 1 201 ? 10.345 4.690 -0.617 1.00 97.19 201 TYR A C 1
ATOM 1621 O O . TYR A 1 201 ? 9.229 5.100 -0.292 1.00 97.19 201 TYR A O 1
ATOM 1629 N N . TRP A 1 202 ? 11.451 5.081 0.011 1.00 97.25 202 TRP A N 1
ATOM 1630 C CA . TRP A 1 202 ? 11.521 6.186 0.957 1.00 97.25 202 TRP A CA 1
ATOM 1631 C C . TRP A 1 202 ? 11.629 7.499 0.189 1.00 97.25 202 TRP A C 1
ATOM 1633 O O . TRP A 1 202 ? 12.660 7.798 -0.409 1.00 97.25 202 TRP A O 1
ATOM 1643 N N . ALA A 1 203 ? 10.567 8.304 0.220 1.00 96.38 203 ALA A N 1
ATOM 1644 C CA . ALA A 1 203 ? 10.460 9.502 -0.607 1.00 96.38 203 ALA A CA 1
ATOM 1645 C C . ALA A 1 203 ? 11.588 10.502 -0.339 1.00 96.38 203 ALA A C 1
ATOM 1647 O O . ALA A 1 203 ? 12.016 11.179 -1.261 1.00 96.38 203 ALA A O 1
ATOM 1648 N N . LYS A 1 204 ? 12.100 10.569 0.899 1.00 95.44 204 LYS A N 1
ATOM 1649 C CA . LYS A 1 204 ? 13.177 11.491 1.281 1.00 95.44 204 LYS A CA 1
ATOM 1650 C C . LYS A 1 204 ? 14.477 11.241 0.519 1.00 95.44 204 LYS A C 1
ATOM 1652 O O . LYS A 1 204 ? 15.189 12.197 0.229 1.00 95.44 204 LYS A O 1
ATOM 1657 N N . GLU A 1 205 ? 14.779 9.974 0.256 1.00 94.00 205 GLU A N 1
ATOM 1658 C CA . GLU A 1 205 ? 15.968 9.523 -0.476 1.00 94.00 205 GLU A CA 1
ATOM 1659 C C . GLU A 1 205 ? 15.760 9.526 -1.993 1.00 94.00 205 GLU A C 1
ATOM 1661 O O . GLU A 1 205 ? 16.736 9.587 -2.739 1.00 94.00 205 GLU A O 1
ATOM 1666 N N . ASP A 1 206 ? 14.507 9.508 -2.446 1.00 91.81 206 ASP A N 1
ATOM 1667 C CA . ASP A 1 206 ? 14.163 9.583 -3.858 1.00 91.81 206 ASP A CA 1
ATOM 1668 C C . ASP A 1 206 ? 14.287 11.016 -4.417 1.00 91.81 206 ASP A C 1
ATOM 1670 O O . ASP A 1 206 ? 14.197 12.017 -3.695 1.00 91.81 206 ASP A O 1
ATOM 1674 N N . LYS A 1 207 ? 14.452 11.132 -5.741 1.00 88.25 207 LYS A N 1
ATOM 1675 C CA . LYS A 1 207 ? 14.504 12.426 -6.443 1.00 88.25 207 LYS A CA 1
ATOM 1676 C C . LYS A 1 207 ? 13.270 13.278 -6.147 1.00 88.25 207 LYS A C 1
ATOM 1678 O O . LYS A 1 207 ? 13.404 14.485 -5.949 1.00 88.25 207 LYS A O 1
ATOM 1683 N N . MET A 1 208 ? 12.090 12.668 -6.037 1.00 88.12 208 MET A N 1
ATOM 1684 C CA . MET A 1 208 ? 10.850 13.365 -5.696 1.00 88.12 208 MET A CA 1
ATOM 1685 C C . MET A 1 208 ? 10.928 14.075 -4.335 1.00 88.12 208 MET A C 1
ATOM 1687 O O . MET A 1 208 ? 10.372 15.167 -4.183 1.00 88.12 208 MET A O 1
ATOM 1691 N N . GLY A 1 209 ? 11.635 13.507 -3.351 1.00 90.44 209 GLY A N 1
ATOM 1692 C CA . GLY A 1 209 ? 11.784 14.077 -2.007 1.00 90.44 209 GLY A CA 1
ATOM 1693 C C . GLY A 1 209 ? 12.409 15.464 -1.986 1.00 90.44 209 GLY A C 1
ATOM 1694 O O . GLY A 1 209 ? 12.116 16.260 -1.096 1.00 90.44 209 GLY A O 1
ATOM 1695 N N . GLN A 1 210 ? 13.213 15.789 -2.999 1.00 89.06 210 GLN A N 1
ATOM 1696 C CA . GLN A 1 210 ? 13.860 17.094 -3.145 1.00 89.06 210 GLN A CA 1
ATOM 1697 C C . GLN A 1 210 ? 12.876 18.201 -3.519 1.00 89.06 210 GLN A C 1
ATOM 1699 O O . GLN A 1 210 ? 13.166 19.389 -3.372 1.00 89.06 210 GLN A O 1
ATOM 1704 N N . HIS A 1 211 ? 11.698 17.826 -4.005 1.00 91.25 211 HIS A N 1
ATOM 1705 C CA . HIS A 1 211 ? 10.742 18.779 -4.516 1.00 91.25 211 HIS A CA 1
ATOM 1706 C C . HIS A 1 211 ? 9.699 19.195 -3.495 1.00 91.25 211 HIS A C 1
ATOM 1708 O O . HIS A 1 211 ? 8.923 20.074 -3.825 1.00 91.25 211 HIS A O 1
ATOM 1714 N N . TYR A 1 212 ? 9.641 18.669 -2.273 1.00 93.75 212 TYR A N 1
ATOM 1715 C CA . TYR A 1 212 ? 8.699 19.143 -1.250 1.00 93.75 212 TYR A CA 1
ATOM 1716 C C . TYR A 1 212 ? 9.303 19.048 0.151 1.00 93.75 212 TYR A C 1
ATOM 1718 O O . TYR A 1 212 ? 10.423 18.579 0.324 1.00 93.75 212 TYR A O 1
ATOM 1726 N N . ALA A 1 213 ? 8.578 19.521 1.166 1.00 93.62 213 ALA A N 1
ATOM 1727 C CA . ALA A 1 213 ? 8.979 19.343 2.560 1.00 93.62 213 ALA A CA 1
ATOM 1728 C C . ALA A 1 213 ? 8.756 17.880 2.987 1.00 93.62 213 ALA A C 1
ATOM 1730 O O . ALA A 1 213 ? 7.800 17.568 3.699 1.00 93.62 213 ALA A O 1
ATOM 1731 N N . CYS A 1 214 ? 9.609 16.988 2.480 1.00 95.44 214 CYS A N 1
ATOM 1732 C CA . CYS A 1 214 ? 9.542 15.555 2.717 1.00 95.44 214 CYS A CA 1
ATOM 1733 C C . CYS A 1 214 ? 9.871 15.229 4.174 1.00 95.44 214 CYS A C 1
ATOM 1735 O O . CYS A 1 214 ? 10.907 15.652 4.700 1.00 95.44 214 CYS A O 1
ATOM 1737 N N . LEU A 1 215 ? 9.007 14.446 4.820 1.00 96.75 215 LEU A N 1
ATOM 1738 C CA . LEU A 1 215 ? 9.283 13.930 6.153 1.00 96.75 215 LEU A CA 1
ATOM 1739 C C . LEU A 1 215 ? 10.201 12.710 6.083 1.00 96.75 215 LEU A C 1
ATOM 1741 O O . LEU A 1 215 ? 10.400 12.087 5.041 1.00 96.75 215 LEU A O 1
ATOM 1745 N N . ASP A 1 216 ? 10.771 12.370 7.234 1.00 95.75 216 ASP A N 1
ATOM 1746 C CA . ASP A 1 216 ? 11.774 11.318 7.379 1.00 95.75 216 ASP A CA 1
ATOM 1747 C C . ASP A 1 216 ? 11.293 9.927 6.953 1.00 95.75 216 ASP A C 1
ATOM 1749 O O . ASP A 1 216 ? 12.110 9.110 6.535 1.00 95.75 216 ASP A O 1
ATOM 1753 N N . PHE A 1 217 ? 9.992 9.658 7.039 1.00 96.25 217 PHE A N 1
ATOM 1754 C CA . PHE A 1 217 ? 9.394 8.348 6.774 1.00 96.25 217 PHE A CA 1
ATOM 1755 C C . PHE A 1 217 ? 8.297 8.403 5.708 1.00 96.25 217 PHE A C 1
ATOM 1757 O O . PHE A 1 217 ? 7.521 7.457 5.592 1.00 96.25 217 PHE A O 1
ATOM 1764 N N . ASP A 1 218 ? 8.226 9.488 4.932 1.00 98.25 218 ASP A N 1
ATOM 1765 C CA . ASP A 1 218 ? 7.308 9.548 3.795 1.00 98.25 218 ASP A CA 1
ATOM 1766 C C . ASP A 1 218 ? 7.671 8.447 2.787 1.00 98.25 218 ASP A C 1
ATOM 1768 O O . ASP A 1 218 ? 8.849 8.208 2.489 1.00 98.25 218 ASP A O 1
ATOM 1772 N N . ARG A 1 219 ? 6.650 7.752 2.288 1.00 98.12 219 ARG A N 1
ATOM 1773 C CA . ARG A 1 219 ? 6.774 6.637 1.343 1.00 98.12 219 ARG A CA 1
ATOM 1774 C C . ARG A 1 219 ? 6.211 7.040 -0.006 1.00 98.12 219 ARG A C 1
ATOM 1776 O O . ARG A 1 219 ? 5.309 7.871 -0.078 1.00 98.12 219 ARG A O 1
ATOM 1783 N N . GLY A 1 220 ? 6.726 6.451 -1.069 1.00 97.38 220 GLY A N 1
ATOM 1784 C CA . GLY A 1 220 ? 6.115 6.577 -2.379 1.00 97.38 220 GLY A CA 1
ATOM 1785 C C . GLY A 1 220 ? 6.187 5.284 -3.163 1.00 97.38 220 GLY A C 1
ATOM 1786 O O . GLY A 1 220 ? 6.876 4.331 -2.785 1.00 97.38 220 GLY A O 1
ATOM 1787 N N . ARG A 1 221 ? 5.458 5.285 -4.280 1.00 96.62 221 ARG A N 1
ATOM 1788 C CA . ARG A 1 221 ? 5.350 4.122 -5.149 1.00 96.62 221 ARG A CA 1
ATOM 1789 C C . ARG A 1 221 ? 5.410 4.462 -6.630 1.00 96.62 221 ARG A C 1
ATOM 1791 O O . ARG A 1 221 ? 4.881 5.482 -7.083 1.00 96.62 221 ARG A O 1
ATOM 1798 N N . HIS A 1 222 ? 5.957 3.531 -7.397 1.00 95.56 222 HIS A N 1
ATOM 1799 C CA . HIS A 1 222 ? 5.693 3.390 -8.824 1.00 95.56 222 HIS A CA 1
ATOM 1800 C C . HIS A 1 222 ? 4.918 2.102 -9.069 1.00 95.56 222 HIS A C 1
ATOM 1802 O O . HIS A 1 222 ? 4.973 1.163 -8.276 1.00 95.56 222 HIS A O 1
ATOM 1808 N N . SER A 1 223 ? 4.093 2.075 -10.114 1.00 95.06 223 SER A N 1
ATOM 1809 C CA . SER A 1 223 ? 3.195 0.945 -10.360 1.00 95.06 223 SER A CA 1
ATOM 1810 C C . SER A 1 223 ? 2.984 0.708 -11.847 1.00 95.06 223 SER A C 1
ATOM 1812 O O . SER A 1 223 ? 2.773 1.650 -12.617 1.00 95.06 223 SER A O 1
ATOM 1814 N N . LEU A 1 224 ? 2.968 -0.562 -12.239 1.00 94.38 224 LEU A N 1
ATOM 1815 C CA . LEU A 1 224 ? 2.471 -1.009 -13.535 1.00 94.38 224 LEU A CA 1
ATOM 1816 C C . LEU A 1 224 ? 1.588 -2.239 -13.364 1.00 94.38 224 LEU A C 1
ATOM 1818 O O . LEU A 1 224 ? 1.844 -3.100 -12.528 1.00 94.38 224 LEU A O 1
ATOM 1822 N N . VAL A 1 225 ? 0.555 -2.332 -14.199 1.00 95.81 225 VAL A N 1
ATOM 1823 C CA . VAL A 1 225 ? -0.228 -3.558 -14.371 1.00 95.81 225 VAL A CA 1
ATOM 1824 C C . VAL A 1 225 ? 0.261 -4.226 -15.646 1.00 95.81 225 VAL A C 1
ATOM 1826 O O . VAL A 1 225 ? 0.108 -3.655 -16.730 1.00 95.81 225 VAL A O 1
ATOM 1829 N N . GLY A 1 226 ? 0.866 -5.400 -15.507 1.00 94.06 226 GLY A N 1
ATOM 1830 C CA . GLY A 1 226 ? 1.399 -6.193 -16.610 1.00 94.06 226 GLY A CA 1
ATOM 1831 C C . GLY A 1 226 ? 0.383 -7.172 -17.193 1.00 94.06 226 GLY A C 1
ATOM 1832 O O . GLY A 1 226 ? 0.355 -7.390 -18.397 1.00 94.06 226 GLY A O 1
ATOM 1833 N N . ASN A 1 227 ? -0.516 -7.710 -16.364 1.00 93.75 227 ASN A N 1
ATOM 1834 C CA . ASN A 1 227 ? -1.545 -8.647 -16.812 1.00 93.75 227 ASN A CA 1
ATOM 1835 C C . ASN A 1 227 ? -2.871 -7.931 -17.105 1.00 93.75 227 ASN A C 1
ATOM 1837 O O . ASN A 1 227 ? -3.574 -7.484 -16.193 1.00 93.75 227 ASN A O 1
ATOM 1841 N N . ASP A 1 228 ? -3.249 -7.866 -18.383 1.00 89.88 228 ASP A N 1
ATOM 1842 C CA . ASP A 1 228 ? -4.451 -7.155 -18.827 1.00 89.88 228 ASP A CA 1
ATOM 1843 C C . ASP A 1 228 ? -5.760 -7.715 -18.242 1.00 89.88 228 ASP A C 1
ATOM 1845 O O . ASP A 1 228 ? -6.719 -6.958 -18.077 1.00 89.88 228 ASP A O 1
ATOM 1849 N N . LYS A 1 229 ? -5.804 -8.997 -17.844 1.00 89.94 229 LYS A N 1
ATOM 1850 C CA . LYS A 1 229 ? -6.998 -9.616 -17.230 1.00 89.94 229 LYS A CA 1
ATOM 1851 C C . LYS A 1 229 ? -7.383 -8.989 -15.888 1.00 89.94 229 LYS A C 1
ATOM 1853 O O . LYS A 1 229 ? -8.536 -9.077 -15.479 1.00 89.94 229 LYS A O 1
ATOM 1858 N N . PHE A 1 230 ? -6.429 -8.352 -15.211 1.00 90.25 230 PHE A N 1
ATOM 1859 C CA . PHE A 1 230 ? -6.621 -7.729 -13.899 1.00 90.25 230 PHE A CA 1
ATOM 1860 C C . PHE A 1 230 ? -6.734 -6.208 -13.987 1.00 90.25 230 PHE A C 1
ATOM 1862 O O . PHE A 1 230 ? -6.609 -5.498 -12.988 1.00 90.25 230 PHE A O 1
ATOM 1869 N N . ARG A 1 231 ? -6.985 -5.688 -15.188 1.00 85.25 231 ARG A N 1
ATOM 1870 C CA . ARG A 1 231 ? -7.342 -4.287 -15.379 1.00 85.25 231 ARG A CA 1
ATOM 1871 C C . ARG A 1 231 ? -8.828 -4.075 -15.111 1.00 85.25 231 ARG A C 1
ATOM 1873 O O . ARG A 1 231 ? -9.620 -5.005 -14.997 1.00 85.25 231 ARG A O 1
ATOM 1880 N N . GLY A 1 232 ? -9.199 -2.805 -15.017 1.00 86.06 232 GLY A N 1
ATOM 1881 C CA . GLY A 1 232 ? -10.571 -2.383 -14.775 1.00 86.06 232 GLY A CA 1
ATOM 1882 C C . GLY A 1 232 ? -10.799 -1.907 -13.347 1.00 86.06 232 GLY A C 1
ATOM 1883 O O . GLY A 1 232 ? -10.008 -2.144 -12.432 1.00 86.06 232 GLY A O 1
ATOM 1884 N N . GLN A 1 233 ? -11.907 -1.192 -13.182 1.00 84.06 233 GLN A N 1
ATOM 1885 C CA . GLN A 1 233 ? -12.218 -0.454 -11.964 1.00 84.06 233 GLN A CA 1
ATOM 1886 C C . GLN A 1 233 ? -12.237 -1.331 -10.714 1.00 84.06 233 GLN A C 1
ATOM 1888 O O . GLN A 1 233 ? -11.598 -0.985 -9.732 1.00 84.06 233 GLN A O 1
ATOM 1893 N N . TYR A 1 234 ? -12.892 -2.494 -10.754 1.00 85.81 234 TYR A N 1
ATOM 1894 C CA . TYR A 1 234 ? -13.068 -3.340 -9.572 1.00 85.81 234 TYR A CA 1
ATOM 1895 C C . TYR A 1 234 ? -11.725 -3.822 -9.017 1.00 85.81 234 TYR A C 1
ATOM 1897 O O . TYR A 1 234 ? -11.522 -3.862 -7.806 1.00 85.81 234 TYR A O 1
ATOM 1905 N N . ARG A 1 235 ? -10.774 -4.103 -9.914 1.00 91.62 235 ARG A N 1
ATOM 1906 C CA . ARG A 1 235 ? -9.413 -4.511 -9.566 1.00 91.62 235 ARG A CA 1
ATOM 1907 C C . ARG A 1 235 ? -8.612 -3.346 -9.001 1.00 91.62 235 ARG A C 1
ATOM 1909 O O . ARG A 1 235 ? -8.008 -3.495 -7.944 1.00 91.62 235 ARG A O 1
ATOM 1916 N N . VAL A 1 236 ? -8.664 -2.179 -9.645 1.00 92.06 236 VAL A N 1
ATOM 1917 C CA . VAL A 1 236 ? -8.003 -0.957 -9.153 1.00 92.06 236 VAL A CA 1
ATOM 1918 C C . VAL A 1 236 ? -8.516 -0.548 -7.770 1.00 92.06 236 VAL A C 1
ATOM 1920 O O . VAL A 1 236 ? -7.713 -0.258 -6.887 1.00 92.06 236 VAL A O 1
ATOM 1923 N N . MET A 1 237 ? -9.829 -0.626 -7.542 1.00 90.00 237 MET A N 1
ATOM 1924 C CA . MET A 1 237 ? -10.451 -0.389 -6.233 1.00 90.00 237 MET A CA 1
ATOM 1925 C C . MET A 1 237 ? -9.977 -1.354 -5.141 1.00 90.00 237 MET A C 1
ATOM 1927 O O . MET A 1 237 ? -10.070 -1.033 -3.957 1.00 90.00 237 MET A O 1
ATOM 1931 N N . ALA A 1 238 ? -9.467 -2.529 -5.510 1.00 92.88 238 ALA A N 1
ATOM 1932 C CA . ALA A 1 238 ? -8.934 -3.500 -4.568 1.00 92.88 238 ALA A CA 1
ATOM 1933 C C . ALA A 1 238 ? -7.446 -3.269 -4.270 1.00 92.88 238 ALA A C 1
ATOM 1935 O O . ALA A 1 238 ? -7.082 -3.139 -3.098 1.00 92.88 238 ALA A O 1
ATOM 1936 N N . TRP A 1 239 ? -6.598 -3.207 -5.304 1.00 95.44 239 TRP A N 1
ATOM 1937 C CA . TRP A 1 239 ? -5.144 -3.216 -5.118 1.00 95.44 239 TRP A CA 1
ATOM 1938 C C . TRP A 1 239 ? -4.571 -1.856 -4.718 1.00 95.44 239 TRP A C 1
ATOM 1940 O O . TRP A 1 239 ? -3.705 -1.798 -3.850 1.00 95.44 239 TRP A O 1
ATOM 1950 N N . TRP A 1 240 ? -5.063 -0.755 -5.290 1.00 95.75 240 TRP A N 1
ATOM 1951 C CA . TRP A 1 240 ? -4.492 0.581 -5.076 1.00 95.75 240 TRP A CA 1
ATOM 1952 C C . TRP A 1 240 ? -4.496 1.016 -3.605 1.00 95.75 240 TRP A C 1
ATOM 1954 O O . TRP A 1 240 ? -3.425 1.327 -3.078 1.00 95.75 240 TRP A O 1
ATOM 1964 N N . PRO A 1 241 ? -5.636 0.963 -2.882 1.00 95.81 241 PRO A N 1
ATOM 1965 C CA . PRO A 1 241 ? -5.640 1.313 -1.469 1.00 95.81 241 PRO A CA 1
ATOM 1966 C C . PRO A 1 241 ? -4.912 0.259 -0.631 1.00 95.81 241 PRO A C 1
ATOM 1968 O O . PRO A 1 241 ? -4.452 0.575 0.456 1.00 95.81 241 PRO A O 1
ATOM 1971 N N . SER A 1 242 ? -4.783 -0.984 -1.108 1.00 97.38 242 SER A N 1
ATOM 1972 C CA . SER A 1 242 ? -4.024 -2.025 -0.410 1.00 97.38 242 SER A CA 1
ATOM 1973 C C . SER A 1 242 ? -2.517 -1.792 -0.439 1.00 97.38 242 SER A C 1
ATOM 1975 O O . SER A 1 242 ? -1.870 -2.027 0.575 1.00 97.38 242 SER A O 1
ATOM 1977 N N . VAL A 1 243 ? -1.964 -1.300 -1.550 1.00 98.00 243 VAL A N 1
ATOM 1978 C CA . VAL A 1 243 ? -0.542 -0.930 -1.624 1.00 98.00 243 VAL A CA 1
ATOM 1979 C C . VAL A 1 243 ? -0.252 0.231 -0.675 1.00 98.00 243 VAL A C 1
ATOM 1981 O O . VAL A 1 243 ? 0.653 0.134 0.144 1.00 98.00 243 VAL A O 1
ATOM 1984 N N . MET A 1 244 ? -1.089 1.271 -0.692 1.00 98.00 244 MET A N 1
ATOM 1985 C CA . MET A 1 244 ? -0.959 2.396 0.244 1.00 98.00 244 MET A CA 1
ATOM 1986 C C . MET A 1 244 ? -1.119 1.961 1.702 1.00 98.00 244 MET A C 1
ATOM 1988 O O . MET A 1 244 ? -0.425 2.442 2.591 1.00 98.00 244 MET A O 1
ATOM 1992 N N . HIS A 1 245 ? -2.040 1.031 1.956 1.00 97.75 245 HIS A N 1
ATOM 1993 C CA . HIS A 1 245 ? -2.229 0.448 3.274 1.00 97.75 245 HIS A CA 1
ATOM 1994 C C . HIS A 1 245 ? -0.965 -0.282 3.740 1.00 97.75 245 HIS A C 1
ATOM 1996 O O . HIS A 1 245 ? -0.549 -0.078 4.873 1.00 97.75 245 HIS A O 1
ATOM 2002 N N . TYR A 1 246 ? -0.325 -1.067 2.869 1.00 97.31 246 TYR A N 1
ATOM 2003 C CA . TYR A 1 246 ? 0.974 -1.666 3.165 1.00 97.31 246 TYR A CA 1
ATOM 2004 C C . TYR A 1 246 ? 2.029 -0.598 3.487 1.00 97.31 246 TYR A C 1
ATOM 2006 O O . TYR A 1 246 ? 2.630 -0.676 4.551 1.00 97.31 246 TYR A O 1
ATOM 2014 N N . GLU A 1 247 ? 2.197 0.433 2.647 1.00 96.88 247 GLU A N 1
ATOM 2015 C CA . GLU A 1 247 ? 3.174 1.515 2.879 1.00 96.88 247 GLU A CA 1
ATOM 2016 C C . GLU A 1 247 ? 2.995 2.183 4.248 1.00 96.88 247 GLU A C 1
ATOM 2018 O O . GLU A 1 247 ? 3.969 2.516 4.917 1.00 96.88 247 GLU A O 1
ATOM 2023 N N . PHE A 1 248 ? 1.746 2.356 4.676 1.00 96.75 248 PHE A N 1
ATOM 2024 C CA . PHE A 1 248 ? 1.424 2.923 5.975 1.00 96.75 248 PHE A CA 1
ATOM 2025 C C . PHE A 1 248 ? 1.636 1.965 7.143 1.00 96.75 248 PHE A C 1
ATOM 2027 O O . PHE A 1 248 ? 1.899 2.443 8.242 1.00 96.75 248 PHE A O 1
ATOM 2034 N N . LEU A 1 249 ? 1.452 0.662 6.958 1.00 93.38 249 LEU A N 1
ATOM 2035 C CA . LEU A 1 249 ? 1.602 -0.292 8.049 1.00 93.38 249 LEU A CA 1
ATOM 2036 C C . LEU A 1 249 ? 3.045 -0.749 8.227 1.00 93.38 249 LEU A C 1
ATOM 2038 O O . LEU A 1 249 ? 3.432 -0.960 9.367 1.00 93.38 249 LEU A O 1
ATOM 2042 N N . ASP A 1 250 ? 3.809 -0.877 7.137 1.00 91.06 250 ASP A N 1
ATOM 2043 C CA . ASP A 1 250 ? 5.193 -1.375 7.113 1.00 91.06 250 ASP A CA 1
ATOM 2044 C C . ASP A 1 250 ? 6.107 -0.610 8.086 1.00 91.06 250 ASP A C 1
ATOM 2046 O O . ASP A 1 250 ? 6.878 -1.218 8.827 1.00 91.06 250 ASP A O 1
ATOM 2050 N N . ASP A 1 251 ? 5.946 0.715 8.168 1.00 90.19 251 ASP A N 1
ATOM 2051 C CA . ASP A 1 251 ? 6.529 1.542 9.224 1.00 90.19 251 ASP A CA 1
ATOM 2052 C C . ASP A 1 251 ? 5.475 2.487 9.810 1.00 90.19 251 ASP A C 1
ATOM 2054 O O . ASP A 1 251 ? 4.942 3.383 9.149 1.00 90.19 251 ASP A O 1
ATOM 2058 N N . HIS A 1 252 ? 5.190 2.325 11.101 1.00 87.88 252 HIS A N 1
ATOM 2059 C CA . HIS A 1 252 ? 4.195 3.138 11.794 1.00 87.88 252 HIS A CA 1
ATOM 2060 C C . HIS A 1 252 ? 4.507 4.651 11.784 1.00 87.88 252 HIS A C 1
ATOM 2062 O O . HIS A 1 252 ? 3.575 5.448 11.894 1.00 87.88 252 HIS A O 1
ATOM 2068 N N . ARG A 1 253 ? 5.766 5.062 11.559 1.00 92.38 253 ARG A N 1
ATOM 2069 C CA . ARG A 1 253 ? 6.192 6.473 11.463 1.00 92.38 253 ARG A CA 1
ATOM 2070 C C . ARG A 1 253 ? 5.895 7.104 10.103 1.00 92.38 253 ARG A C 1
ATOM 2072 O O . ARG A 1 253 ? 6.125 8.300 9.938 1.00 92.38 253 ARG A O 1
ATOM 2079 N N . THR A 1 254 ? 5.436 6.333 9.117 1.00 95.94 254 THR A N 1
ATOM 2080 C CA . THR A 1 254 ? 5.080 6.864 7.798 1.00 95.94 254 THR A CA 1
ATOM 2081 C C . THR A 1 254 ? 3.866 7.777 7.892 1.00 95.94 254 THR A C 1
ATOM 2083 O O . THR A 1 254 ? 2.726 7.332 7.967 1.00 95.94 254 THR A O 1
ATOM 2086 N N . GLU A 1 255 ? 4.111 9.081 7.848 1.00 97.44 255 GLU A N 1
ATOM 2087 C CA . GLU A 1 255 ? 3.052 10.083 7.939 1.00 97.44 255 GLU A CA 1
ATOM 2088 C C . GLU A 1 255 ? 2.397 10.372 6.594 1.00 97.44 255 GLU A C 1
ATOM 2090 O O . GLU A 1 255 ? 1.220 10.728 6.562 1.00 97.44 255 GLU A O 1
ATOM 2095 N N . ASN A 1 256 ? 3.112 10.205 5.477 1.00 98.31 256 ASN A N 1
ATOM 2096 C CA . ASN A 1 256 ? 2.545 10.427 4.154 1.00 98.31 256 ASN A CA 1
ATOM 2097 C C . ASN A 1 256 ? 2.927 9.346 3.150 1.00 98.31 256 ASN A C 1
ATOM 2099 O O . ASN A 1 256 ? 4.048 8.837 3.142 1.00 98.31 256 ASN A O 1
ATOM 2103 N N . VAL A 1 257 ? 1.984 9.084 2.248 1.00 98.38 257 VAL A N 1
ATOM 2104 C CA . VAL A 1 257 ? 2.223 8.379 0.991 1.00 98.38 257 VAL A CA 1
ATOM 2105 C C . VAL A 1 257 ? 2.121 9.389 -0.145 1.00 98.38 257 VAL A C 1
ATOM 2107 O O . VAL A 1 257 ? 1.171 10.178 -0.209 1.00 98.38 257 VAL A O 1
ATOM 2110 N N . VAL A 1 258 ? 3.109 9.372 -1.032 1.00 97.94 258 VAL A N 1
ATOM 2111 C CA . VAL A 1 258 ? 3.249 10.309 -2.145 1.00 97.94 258 VAL A CA 1
ATOM 2112 C C . VAL A 1 258 ? 3.371 9.591 -3.485 1.00 97.94 258 VAL A C 1
ATOM 2114 O O . VAL A 1 258 ? 3.663 8.398 -3.565 1.00 97.94 258 VAL A O 1
ATOM 2117 N N . GLY A 1 259 ? 3.122 10.332 -4.558 1.00 96.00 259 GLY A N 1
ATOM 2118 C CA . GLY A 1 259 ? 3.320 9.868 -5.921 1.00 96.00 259 GLY A CA 1
ATOM 2119 C C . GLY A 1 259 ? 3.564 11.030 -6.871 1.00 96.00 259 GLY A C 1
ATOM 2120 O O . GLY A 1 259 ? 3.232 12.178 -6.584 1.00 96.00 259 GLY A O 1
ATOM 2121 N N . GLU A 1 260 ? 4.118 10.713 -8.034 1.00 95.19 260 GLU A N 1
ATOM 2122 C CA . GLU A 1 260 ? 4.463 11.694 -9.066 1.00 95.19 260 GLU A CA 1
ATOM 2123 C C . GLU A 1 260 ? 4.000 11.259 -10.471 1.00 95.19 260 GLU A C 1
ATOM 2125 O O . GLU A 1 260 ? 4.808 11.114 -11.403 1.00 95.19 260 GLU A O 1
ATOM 2130 N N . PRO A 1 261 ? 2.693 10.998 -10.668 1.00 94.44 261 PRO A N 1
ATOM 2131 C CA . PRO A 1 261 ? 2.159 10.702 -11.989 1.00 94.44 261 PRO A CA 1
ATOM 2132 C C . PRO A 1 261 ? 2.402 11.853 -12.971 1.00 94.44 261 PRO A C 1
ATOM 2134 O O . PRO A 1 261 ? 2.412 13.029 -12.601 1.00 94.44 261 PRO A O 1
ATOM 2137 N N . ARG A 1 262 ? 2.540 11.516 -14.260 1.00 93.50 262 ARG A N 1
ATOM 2138 C CA . ARG A 1 262 ? 2.565 12.523 -15.332 1.00 93.50 262 ARG A CA 1
ATOM 2139 C C . ARG A 1 262 ? 1.286 13.359 -15.264 1.00 93.50 262 ARG A C 1
ATOM 2141 O O . ARG A 1 262 ? 0.197 12.811 -15.106 1.00 93.50 262 ARG A O 1
ATOM 2148 N N . LEU A 1 263 ? 1.410 14.672 -15.445 1.00 93.31 263 LEU A N 1
ATOM 2149 C CA . LEU A 1 263 ? 0.274 15.596 -15.383 1.00 93.31 263 LEU A CA 1
ATOM 2150 C C . LEU A 1 263 ? -0.809 15.273 -16.432 1.00 93.31 263 LEU A C 1
ATOM 2152 O O . LEU A 1 263 ? -1.984 15.530 -16.201 1.00 93.31 263 LEU A O 1
ATOM 2156 N N . SER A 1 264 ? -0.425 14.670 -17.560 1.00 91.81 264 SER A N 1
ATOM 2157 C CA . SER A 1 264 ? -1.336 14.222 -18.620 1.00 91.81 264 SER A CA 1
ATOM 2158 C C . SER A 1 264 ? -1.999 12.860 -18.361 1.00 91.81 264 SER A C 1
ATOM 2160 O O . SER A 1 264 ? -2.856 12.444 -19.137 1.00 91.81 264 SER A O 1
ATOM 2162 N N . SER A 1 265 ? -1.629 12.138 -17.297 1.00 90.75 265 SER A N 1
ATOM 2163 C CA . SER A 1 265 ? -2.178 10.812 -16.990 1.00 90.75 265 SER A CA 1
ATOM 2164 C C . SER A 1 265 ? -3.521 10.910 -16.260 1.00 90.75 265 SER A C 1
ATOM 2166 O O . SER A 1 265 ? -3.620 10.571 -15.080 1.00 90.75 265 SER A O 1
ATOM 2168 N N . GLU A 1 266 ? -4.570 11.334 -16.969 1.00 90.19 266 GLU A N 1
ATOM 2169 C CA . GLU A 1 266 ? -5.909 11.582 -16.406 1.00 90.19 266 GLU A CA 1
ATOM 2170 C C . GLU A 1 266 ? -6.449 10.409 -15.578 1.00 90.19 266 GLU A C 1
ATOM 2172 O O . GLU A 1 266 ? -6.902 10.602 -14.453 1.00 90.19 266 GLU A O 1
ATOM 2177 N N . ASN A 1 267 ? -6.354 9.178 -16.093 1.00 88.62 267 ASN A N 1
ATOM 2178 C CA . ASN A 1 267 ? -6.849 7.991 -15.389 1.00 88.62 267 ASN A CA 1
ATOM 2179 C C . ASN A 1 267 ? -6.121 7.750 -14.064 1.00 88.62 267 ASN A C 1
ATOM 2181 O O . ASN A 1 267 ? -6.761 7.424 -13.069 1.00 88.62 267 ASN A O 1
ATOM 2185 N N . VAL A 1 268 ? -4.797 7.923 -14.042 1.00 91.38 268 VAL A N 1
ATOM 2186 C CA . VAL A 1 268 ? -4.002 7.756 -12.818 1.00 91.38 268 VAL A CA 1
ATOM 2187 C C . VAL A 1 268 ? -4.390 8.833 -11.812 1.00 91.38 268 VAL A C 1
ATOM 2189 O O . VAL A 1 268 ? -4.753 8.501 -10.691 1.00 91.38 268 VAL A O 1
ATOM 2192 N N . LEU A 1 269 ? -4.423 10.100 -12.234 1.00 92.38 269 LEU A N 1
ATOM 2193 C CA . LEU A 1 269 ? -4.818 11.219 -11.375 1.00 92.38 269 LEU A CA 1
ATOM 2194 C C . LEU A 1 269 ? -6.231 11.054 -10.808 1.00 92.38 269 LEU A C 1
ATOM 2196 O O . LEU A 1 269 ? -6.463 11.346 -9.636 1.00 92.38 269 LEU A O 1
ATOM 2200 N N . LYS A 1 270 ? -7.163 10.534 -11.613 1.00 90.94 270 LYS A N 1
ATOM 2201 C CA . LYS A 1 270 ? -8.522 10.211 -11.172 1.00 90.94 270 LYS A CA 1
ATOM 2202 C C . LYS A 1 270 ? -8.497 9.214 -10.013 1.00 90.94 270 LYS A C 1
ATOM 2204 O O . LYS A 1 270 ? -9.161 9.450 -9.009 1.00 90.94 270 LYS A O 1
ATOM 2209 N N . TYR A 1 271 ? -7.728 8.130 -10.131 1.00 92.12 271 TYR A N 1
ATOM 2210 C CA . TYR A 1 271 ? -7.598 7.141 -9.061 1.00 92.12 271 TYR A CA 1
ATOM 2211 C C . TYR A 1 271 ? -6.900 7.708 -7.825 1.00 92.12 271 TYR A C 1
ATOM 2213 O O . TYR A 1 271 ? -7.412 7.512 -6.726 1.00 92.12 271 TYR A O 1
ATOM 2221 N N . GLU A 1 272 ? -5.826 8.484 -7.986 1.00 94.25 272 GLU A N 1
ATOM 2222 C CA . GLU A 1 272 ? -5.167 9.149 -6.852 1.00 94.25 272 GLU A CA 1
ATOM 2223 C C . GLU A 1 272 ? -6.168 9.993 -6.044 1.00 94.25 272 GLU A C 1
ATOM 2225 O O . GLU A 1 272 ? -6.268 9.855 -4.823 1.00 94.25 272 GLU A O 1
ATOM 2230 N N . MET A 1 273 ? -7.003 10.784 -6.726 1.00 91.38 273 MET A N 1
ATOM 2231 C CA . MET A 1 273 ? -8.054 11.572 -6.077 1.00 91.38 273 MET A CA 1
ATOM 2232 C C . MET A 1 273 ? -9.130 10.700 -5.418 1.00 91.38 273 MET A C 1
ATOM 2234 O O . MET A 1 273 ? -9.546 10.991 -4.298 1.00 91.38 273 MET A O 1
ATOM 2238 N N . ILE A 1 274 ? -9.578 9.615 -6.063 1.00 90.88 274 ILE A N 1
ATOM 2239 C CA . ILE A 1 274 ? -10.569 8.691 -5.477 1.00 90.88 274 ILE A CA 1
ATOM 2240 C C . ILE A 1 274 ? -10.072 8.130 -4.146 1.00 90.88 274 ILE A C 1
ATOM 2242 O O . ILE A 1 274 ? -10.825 8.135 -3.173 1.00 90.88 274 ILE A O 1
ATOM 2246 N N . PHE A 1 275 ? -8.810 7.700 -4.083 1.00 93.50 275 PHE A N 1
ATOM 2247 C CA . PHE A 1 275 ? -8.211 7.130 -2.873 1.00 93.50 275 PHE A CA 1
ATOM 2248 C C . PHE A 1 275 ? -7.761 8.182 -1.854 1.00 93.50 275 PHE A C 1
ATOM 2250 O O . PHE A 1 275 ? -7.177 7.838 -0.829 1.00 93.50 275 PHE A O 1
ATOM 2257 N N . GLY A 1 276 ? -8.092 9.455 -2.088 1.00 93.75 276 GLY A N 1
ATOM 2258 C CA . GLY A 1 276 ? -7.944 10.537 -1.125 1.00 93.75 276 GLY A CA 1
ATOM 2259 C C . GLY A 1 276 ? -6.637 11.311 -1.219 1.00 93.75 276 GLY A C 1
ATOM 2260 O O . GLY A 1 276 ? -6.464 12.234 -0.416 1.00 93.75 276 GLY A O 1
ATOM 2261 N N . LEU A 1 277 ? -5.752 10.987 -2.169 1.00 96.12 277 LEU A N 1
ATOM 2262 C CA . LEU A 1 277 ? -4.592 11.824 -2.436 1.00 96.12 277 LEU A CA 1
ATOM 2263 C C . LEU A 1 277 ? -5.053 13.161 -3.011 1.00 96.12 277 LEU A C 1
ATOM 2265 O O . LEU A 1 277 ? -5.976 13.241 -3.821 1.00 96.12 277 LEU A O 1
ATOM 2269 N N . HIS A 1 278 ? -4.395 14.224 -2.576 1.00 94.31 278 HIS A N 1
ATOM 2270 C CA . HIS A 1 278 ? -4.571 15.553 -3.136 1.00 94.31 278 HIS A CA 1
ATOM 2271 C C . HIS A 1 278 ? -3.363 15.899 -3.994 1.00 94.31 278 HIS A C 1
ATOM 2273 O O . HIS A 1 278 ? -2.256 15.435 -3.730 1.00 94.31 278 HIS A O 1
ATOM 2279 N N . GLN A 1 279 ? -3.583 16.728 -5.010 1.00 94.94 279 GLN A N 1
ATOM 2280 C CA . GLN A 1 279 ? -2.496 17.414 -5.692 1.00 94.94 279 GLN A CA 1
ATOM 2281 C C . GLN A 1 279 ? -1.884 18.422 -4.714 1.00 94.94 279 GLN A C 1
ATOM 2283 O O . GLN A 1 279 ? -2.556 19.369 -4.309 1.00 94.94 279 GLN A O 1
ATOM 2288 N N . ASP A 1 280 ? -0.622 18.211 -4.362 1.00 94.69 280 ASP A N 1
ATOM 2289 C CA . ASP A 1 280 ? 0.169 19.142 -3.564 1.00 94.69 280 ASP A CA 1
ATOM 2290 C C . ASP A 1 280 ? 0.684 20.271 -4.468 1.00 94.69 280 ASP A C 1
ATOM 2292 O O . ASP A 1 280 ? 0.420 21.449 -4.228 1.00 94.69 280 ASP A O 1
ATOM 2296 N N . LYS A 1 281 ? 1.341 19.913 -5.583 1.00 94.38 281 LYS A N 1
ATOM 2297 C CA . LYS A 1 281 ? 1.799 20.863 -6.611 1.00 94.38 281 LYS A CA 1
ATOM 2298 C C . LYS A 1 281 ? 2.231 20.193 -7.911 1.00 94.38 281 LYS A C 1
ATOM 2300 O O . LYS A 1 281 ? 2.343 18.977 -8.006 1.00 94.38 281 LYS A O 1
ATOM 2305 N N . TRP A 1 282 ? 2.536 21.009 -8.914 1.00 95.50 282 TRP A N 1
ATOM 2306 C CA . TRP A 1 282 ? 3.172 20.554 -10.149 1.00 95.50 282 TRP A CA 1
ATOM 2307 C C . TRP A 1 282 ? 4.689 20.652 -10.065 1.00 95.50 282 TRP A C 1
ATOM 2309 O O . TRP A 1 282 ? 5.230 21.543 -9.410 1.00 95.50 282 TRP A O 1
ATOM 2319 N N . MET A 1 283 ? 5.361 19.739 -10.757 1.00 93.81 283 MET A N 1
ATOM 2320 C CA . MET A 1 283 ? 6.815 19.651 -10.808 1.00 93.81 283 MET A CA 1
ATOM 2321 C C . MET A 1 283 ? 7.269 19.342 -12.227 1.00 93.81 283 MET A C 1
ATOM 2323 O O . MET A 1 283 ? 6.662 18.516 -12.905 1.00 93.81 283 MET A O 1
ATOM 2327 N N . ASP A 1 284 ? 8.360 19.963 -12.654 1.00 92.00 284 ASP A N 1
ATOM 2328 C CA . ASP A 1 284 ? 9.032 19.622 -13.902 1.00 92.00 284 ASP A CA 1
ATOM 2329 C C . ASP A 1 284 ? 10.272 18.787 -13.569 1.00 92.00 284 ASP A C 1
ATOM 2331 O O . ASP A 1 284 ? 11.234 19.277 -12.980 1.00 92.00 284 ASP A O 1
ATOM 2335 N N . LEU A 1 285 ? 10.216 17.501 -13.909 1.00 89.31 285 LEU A N 1
ATOM 2336 C CA . LEU A 1 285 ? 11.334 16.567 -13.819 1.00 89.31 285 LEU A CA 1
ATOM 2337 C C . LEU A 1 285 ? 12.012 16.467 -15.191 1.00 89.31 285 LEU A C 1
ATOM 2339 O O . LEU A 1 285 ? 11.341 16.670 -16.209 1.00 89.31 285 LEU A O 1
ATOM 2343 N N . PRO A 1 286 ? 13.294 16.059 -15.270 1.00 87.19 286 PRO A N 1
ATOM 2344 C CA . PRO A 1 286 ? 14.033 16.018 -16.537 1.00 87.19 286 PRO A CA 1
ATOM 2345 C C . PRO A 1 286 ? 13.337 15.257 -17.680 1.00 87.19 286 PRO A C 1
ATOM 2347 O O . PRO A 1 286 ? 13.564 15.553 -18.848 1.00 87.19 286 PRO A O 1
ATOM 2350 N N . HIS A 1 287 ? 12.482 14.285 -17.352 1.00 85.31 287 HIS A N 1
ATOM 2351 C CA . HIS A 1 287 ? 11.819 13.390 -18.304 1.00 85.31 287 HIS A CA 1
ATOM 2352 C C . HIS A 1 287 ? 10.278 13.522 -18.330 1.00 85.31 287 HIS A C 1
ATOM 2354 O O . HIS A 1 287 ? 9.612 12.840 -19.123 1.00 85.31 287 HIS A O 1
ATOM 2360 N N . LYS A 1 288 ? 9.673 14.353 -17.461 1.00 90.31 288 LYS A N 1
ATOM 2361 C CA . LYS A 1 288 ? 8.212 14.546 -17.400 1.00 90.31 288 LYS A CA 1
ATOM 2362 C C . LYS A 1 288 ? 7.796 15.790 -16.613 1.00 90.31 288 LYS A C 1
ATOM 2364 O O . LYS A 1 288 ? 8.406 16.136 -15.610 1.00 90.31 288 LYS A O 1
ATOM 2369 N N . ARG A 1 289 ? 6.658 16.374 -16.997 1.00 94.50 289 ARG A N 1
ATOM 2370 C CA . ARG A 1 289 ? 5.878 17.247 -16.112 1.00 94.50 289 ARG A CA 1
ATOM 2371 C C . ARG A 1 289 ? 4.960 16.389 -15.246 1.00 94.50 289 ARG A C 1
ATOM 2373 O O . ARG A 1 289 ? 4.096 15.681 -15.772 1.00 94.50 289 ARG A O 1
ATOM 2380 N N . SER A 1 290 ? 5.164 16.443 -13.939 1.00 94.88 290 SER A N 1
ATOM 2381 C CA . SER A 1 290 ? 4.499 15.617 -12.934 1.00 94.88 290 SER A CA 1
ATOM 2382 C C . SER A 1 290 ? 3.513 16.412 -12.095 1.00 94.88 290 SER A C 1
ATOM 2384 O O . SER A 1 290 ? 3.646 17.621 -11.894 1.00 94.88 290 SER A O 1
ATOM 2386 N N . ASN A 1 291 ? 2.543 15.687 -11.556 1.00 95.50 291 ASN A N 1
ATOM 2387 C CA . ASN A 1 291 ? 1.716 16.136 -10.457 1.00 95.50 291 ASN A CA 1
ATOM 2388 C C . ASN A 1 291 ? 2.196 15.449 -9.174 1.00 95.50 291 ASN A C 1
ATOM 2390 O O . ASN A 1 291 ? 2.098 14.228 -9.089 1.00 95.50 291 ASN A O 1
ATOM 2394 N N . LEU A 1 292 ? 2.716 16.199 -8.203 1.00 96.25 292 LEU A N 1
ATOM 2395 C CA . LEU A 1 292 ? 2.994 15.661 -6.875 1.00 96.25 292 LEU A CA 1
ATOM 2396 C C . LEU A 1 292 ? 1.667 15.466 -6.157 1.00 96.25 292 LEU A C 1
ATOM 2398 O O . LEU A 1 292 ? 0.973 16.437 -5.846 1.00 96.25 292 LEU A O 1
ATOM 2402 N N . VAL A 1 293 ? 1.325 14.212 -5.898 1.00 97.12 293 VAL A N 1
ATOM 2403 C CA . VAL A 1 293 ? 0.143 13.838 -5.129 1.00 97.12 293 VAL A CA 1
ATOM 2404 C C . VAL A 1 293 ? 0.554 13.314 -3.762 1.00 97.12 293 VAL A C 1
ATOM 2406 O O . VAL A 1 293 ? 1.594 12.673 -3.618 1.00 97.12 293 VAL A O 1
ATOM 2409 N N . LYS A 1 294 ? -0.261 13.593 -2.746 1.00 97.25 294 LYS A N 1
ATOM 2410 C CA . LYS A 1 294 ? 0.051 13.278 -1.352 1.00 97.25 294 LYS A CA 1
ATOM 2411 C C . LYS A 1 294 ? -1.201 12.892 -0.575 1.00 97.25 294 LYS A C 1
ATOM 2413 O O . LYS A 1 294 ? -2.271 13.465 -0.773 1.00 97.25 294 LYS A O 1
ATOM 2418 N N . ILE A 1 295 ? -1.076 11.965 0.364 1.00 98.06 295 ILE A N 1
ATOM 2419 C CA . ILE A 1 295 ? -2.090 11.702 1.389 1.00 98.06 295 ILE A CA 1
ATOM 2420 C C . ILE A 1 295 ? -1.418 11.464 2.731 1.00 98.06 295 ILE A C 1
ATOM 2422 O O . ILE A 1 295 ? -0.430 10.736 2.811 1.00 98.06 295 ILE A O 1
ATOM 2426 N N . SER A 1 296 ? -1.964 12.078 3.779 1.00 97.88 296 SER A N 1
ATOM 2427 C CA . SER A 1 296 ? -1.522 11.824 5.145 1.00 97.88 296 SER A CA 1
ATOM 2428 C C . SER A 1 296 ? -2.121 10.530 5.690 1.00 97.88 296 SER A C 1
ATOM 2430 O O . SER A 1 296 ? -3.222 10.121 5.303 1.00 97.88 296 SER A O 1
ATOM 2432 N N . ARG A 1 297 ? -1.426 9.923 6.651 1.00 97.69 297 ARG A N 1
ATOM 2433 C CA . ARG A 1 297 ? -1.898 8.790 7.451 1.00 97.69 297 ARG A CA 1
ATOM 2434 C C . ARG A 1 297 ? -3.294 9.054 8.010 1.00 97.69 297 ARG A C 1
ATOM 2436 O O . ARG A 1 297 ? -4.196 8.241 7.813 1.00 97.69 297 ARG A O 1
ATOM 2443 N N . GLU A 1 298 ? -3.476 10.204 8.657 1.00 95.94 298 GLU A N 1
ATOM 2444 C CA . GLU A 1 298 ? -4.751 10.607 9.259 1.00 95.94 298 GLU A CA 1
ATOM 2445 C C . GLU A 1 298 ? -5.883 10.575 8.230 1.00 95.94 298 GLU A C 1
ATOM 2447 O O . GLU A 1 298 ? -6.898 9.910 8.436 1.00 95.94 298 GLU A O 1
ATOM 2452 N N . ARG A 1 299 ? -5.682 11.212 7.070 1.00 95.88 299 ARG A N 1
ATOM 2453 C CA . ARG A 1 299 ? -6.695 11.264 6.014 1.00 95.88 299 ARG A CA 1
ATOM 2454 C C . ARG A 1 299 ? -7.002 9.879 5.449 1.00 95.88 299 ARG A C 1
ATOM 2456 O O . ARG A 1 299 ? -8.174 9.554 5.264 1.00 95.88 299 ARG A O 1
ATOM 2463 N N . PHE A 1 300 ? -5.982 9.062 5.182 1.00 97.00 300 PHE A N 1
ATOM 2464 C CA . PHE A 1 300 ? -6.166 7.711 4.646 1.00 97.00 300 PHE A CA 1
ATOM 2465 C C . PHE A 1 300 ? -6.990 6.827 5.590 1.00 97.00 300 PHE A C 1
ATOM 2467 O O . PHE A 1 300 ? -7.951 6.183 5.159 1.00 97.00 300 PHE A O 1
ATOM 2474 N N . PHE A 1 301 ? -6.671 6.837 6.886 1.00 96.06 301 PHE A N 1
ATOM 2475 C CA . PHE A 1 301 ? -7.399 6.041 7.872 1.00 96.06 301 PHE A CA 1
ATOM 2476 C C . PHE A 1 301 ? -8.707 6.672 8.336 1.00 96.06 301 PHE A C 1
ATOM 2478 O O . PHE A 1 301 ? -9.547 5.950 8.857 1.00 96.06 301 PHE A O 1
ATOM 2485 N N . GLN A 1 302 ? -8.949 7.959 8.096 1.00 93.00 302 GLN A N 1
ATOM 2486 C CA . GLN A 1 302 ? -10.275 8.547 8.266 1.00 93.00 302 GLN A CA 1
ATOM 2487 C C . GLN A 1 302 ? -11.240 8.049 7.180 1.00 93.00 302 GLN A C 1
ATOM 2489 O O . GLN A 1 302 ? -12.354 7.611 7.474 1.00 93.00 302 GLN A O 1
ATOM 2494 N N . ILE A 1 303 ? -10.817 8.064 5.912 1.00 92.75 303 ILE A N 1
ATOM 2495 C CA . ILE A 1 303 ? -11.691 7.635 4.811 1.00 92.75 303 ILE A CA 1
ATOM 2496 C C . ILE A 1 303 ? -11.796 6.101 4.725 1.00 92.75 303 ILE A C 1
ATOM 2498 O O . ILE A 1 303 ? -12.851 5.595 4.346 1.00 92.75 303 ILE A O 1
ATOM 2502 N N . CYS A 1 304 ? -10.738 5.369 5.109 1.00 93.44 304 CYS A N 1
ATOM 2503 C CA . CYS A 1 304 ? -10.515 3.929 4.888 1.00 93.44 304 CYS A CA 1
ATOM 2504 C C . CYS A 1 304 ? -11.056 3.479 3.517 1.00 93.44 304 CYS A C 1
ATOM 2506 O O . CYS A 1 304 ? -12.158 2.919 3.442 1.00 93.44 304 CYS A O 1
ATOM 2508 N N . PRO A 1 305 ? -10.331 3.734 2.413 1.00 91.94 305 PRO A N 1
ATOM 2509 C CA . PRO A 1 305 ? -10.871 3.639 1.060 1.00 91.94 305 PRO A CA 1
ATOM 2510 C C . PRO A 1 305 ? -10.897 2.185 0.552 1.00 91.94 305 PRO A C 1
ATOM 2512 O O . PRO A 1 305 ? -10.381 1.852 -0.509 1.00 91.94 305 PRO A O 1
ATOM 2515 N N . PHE A 1 306 ? -11.503 1.299 1.338 1.00 90.62 306 PHE A N 1
ATOM 2516 C CA . PHE A 1 306 ? -11.550 -0.146 1.137 1.00 90.62 306 PHE A CA 1
ATOM 2517 C C . PHE A 1 306 ? -12.903 -0.641 0.611 1.00 90.62 306 PHE A C 1
ATOM 2519 O O . PHE A 1 306 ? -13.085 -1.843 0.445 1.00 90.62 306 PHE A O 1
ATOM 2526 N N . ASN A 1 307 ? -13.840 0.269 0.331 1.00 81.38 307 ASN A N 1
ATOM 2527 C CA . ASN A 1 307 ? -15.134 -0.056 -0.258 1.00 81.38 307 ASN A CA 1
ATOM 2528 C C . ASN A 1 307 ? -15.029 -0.189 -1.786 1.00 81.38 307 ASN A C 1
ATOM 2530 O O . ASN A 1 307 ? -14.972 0.816 -2.496 1.00 81.38 307 ASN A O 1
ATOM 2534 N N . GLN A 1 308 ? -15.067 -1.423 -2.295 1.00 74.69 308 GLN A N 1
ATOM 2535 C CA . GLN A 1 308 ? -15.089 -1.670 -3.742 1.00 74.69 308 GLN A CA 1
ATOM 2536 C C . GLN A 1 308 ? -16.499 -1.645 -4.357 1.00 74.69 308 GLN A C 1
ATOM 2538 O O . GLN A 1 308 ? -16.624 -1.519 -5.572 1.00 74.69 308 GLN A O 1
ATOM 2543 N N . GLY A 1 309 ? -17.561 -1.771 -3.551 1.00 70.25 309 GLY A N 1
ATOM 2544 C CA . GLY A 1 309 ? -18.936 -1.904 -4.049 1.00 70.25 309 GLY A CA 1
ATOM 2545 C C . GLY A 1 309 ? -19.605 -0.575 -4.408 1.00 70.25 309 GLY A C 1
ATOM 2546 O O . GLY A 1 309 ? -20.430 -0.526 -5.318 1.00 70.25 309 GLY A O 1
ATOM 2547 N N . LYS A 1 310 ? -19.261 0.510 -3.702 1.00 74.12 310 LYS A N 1
ATOM 2548 C CA . LYS A 1 310 ? -19.767 1.874 -3.959 1.00 74.12 310 LYS A CA 1
ATOM 2549 C C . LYS A 1 310 ? -18.654 2.913 -3.764 1.00 74.12 310 LYS A C 1
ATOM 2551 O O . LYS A 1 310 ? -18.685 3.643 -2.769 1.00 74.12 310 LYS A O 1
ATOM 2556 N N . PRO A 1 311 ? -17.656 2.960 -4.663 1.00 73.62 311 PRO A N 1
ATOM 2557 C CA . PRO A 1 311 ? -16.523 3.867 -4.533 1.00 73.62 311 PRO A CA 1
ATO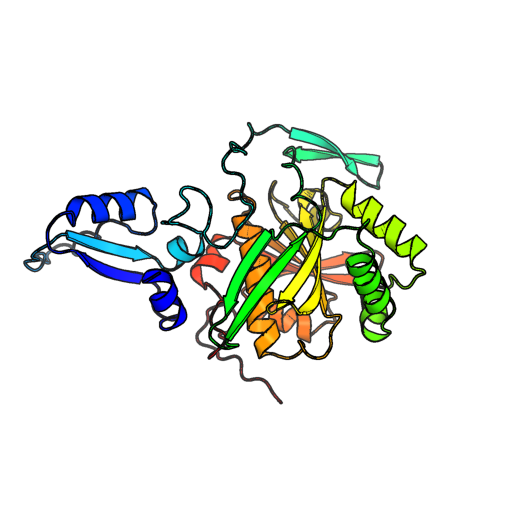M 2558 C C . PRO A 1 311 ? -16.982 5.316 -4.352 1.00 73.62 311 PRO A C 1
ATOM 2560 O O . PRO A 1 311 ? -17.773 5.842 -5.137 1.00 73.62 311 PRO A O 1
ATOM 2563 N N . ARG A 1 312 ? -16.469 5.952 -3.300 1.00 80.88 312 ARG A N 1
ATOM 2564 C CA . ARG A 1 312 ? -16.657 7.373 -3.011 1.00 80.88 312 ARG A CA 1
ATOM 2565 C C . ARG A 1 312 ? -15.377 8.113 -3.343 1.00 80.88 312 ARG A C 1
ATOM 2567 O O . ARG A 1 312 ? -14.291 7.629 -3.033 1.00 80.88 312 ARG A O 1
ATOM 2574 N N . VAL A 1 313 ? -15.496 9.290 -3.942 1.00 85.50 313 VAL A N 1
ATOM 2575 C CA . VAL A 1 313 ? -14.323 10.104 -4.266 1.00 85.50 313 VAL A CA 1
ATOM 2576 C C . VAL A 1 313 ? -13.784 10.728 -2.984 1.00 85.50 313 VAL A C 1
ATOM 2578 O O . VAL A 1 313 ? -14.490 11.506 -2.349 1.00 85.50 313 VAL A O 1
ATOM 2581 N N . ALA A 1 314 ? -12.550 10.408 -2.596 1.00 85.81 314 ALA A N 1
ATOM 2582 C CA . ALA A 1 314 ? -11.833 11.055 -1.496 1.00 85.81 314 ALA A CA 1
ATOM 2583 C C . ALA A 1 314 ? -12.592 11.081 -0.149 1.00 85.81 314 ALA A C 1
ATOM 2585 O O . ALA A 1 314 ? -12.495 12.055 0.599 1.00 85.81 314 ALA A O 1
ATOM 2586 N N . GLY A 1 315 ? -13.394 10.049 0.137 1.00 83.38 315 GLY A N 1
ATOM 2587 C CA . GLY A 1 315 ? -14.242 9.979 1.338 1.00 83.38 315 GLY A CA 1
ATOM 2588 C C . GLY A 1 315 ? -15.476 10.895 1.330 1.00 83.38 315 GLY A C 1
ATOM 2589 O O . GLY A 1 315 ? -16.207 10.938 2.314 1.00 83.38 315 GLY A O 1
ATOM 2590 N N . THR A 1 316 ? -15.739 11.614 0.236 1.00 84.81 316 THR A N 1
ATOM 2591 C CA . THR A 1 316 ? -16.928 12.469 0.082 1.00 84.81 316 THR A CA 1
ATOM 2592 C C . THR A 1 316 ? -18.199 11.647 -0.151 1.00 84.81 316 THR A C 1
ATOM 2594 O O . THR A 1 316 ? -18.155 10.436 -0.342 1.00 84.81 316 THR A O 1
ATOM 2597 N N . THR A 1 317 ? -19.362 12.296 -0.186 1.00 79.94 317 THR A N 1
ATOM 2598 C CA . THR A 1 317 ? -20.615 11.654 -0.618 1.00 79.94 317 THR A CA 1
ATOM 2599 C C . THR A 1 317 ? -20.711 11.481 -2.135 1.00 79.94 317 THR A C 1
ATOM 2601 O O . THR A 1 317 ? -21.634 10.817 -2.605 1.00 79.94 317 THR A O 1
ATOM 2604 N N . PHE A 1 318 ? -19.773 12.042 -2.908 1.00 81.12 318 PHE A N 1
ATOM 2605 C CA . PHE A 1 318 ? -19.770 11.918 -4.358 1.00 81.12 318 PHE A CA 1
ATOM 2606 C C . PHE A 1 318 ? -19.433 10.484 -4.757 1.00 81.12 318 PHE A C 1
ATOM 2608 O O . PHE A 1 318 ? -18.350 9.966 -4.463 1.00 81.12 318 PHE A O 1
ATOM 2615 N N . GLY A 1 319 ? -20.386 9.842 -5.429 1.00 75.00 319 GLY A N 1
ATOM 2616 C CA . GLY A 1 319 ? -20.165 8.551 -6.053 1.00 75.00 319 GLY A CA 1
ATOM 2617 C C . GLY A 1 319 ? -19.168 8.676 -7.196 1.00 75.00 319 GLY A C 1
ATOM 2618 O O . GLY A 1 319 ? -19.142 9.667 -7.928 1.00 75.00 319 GLY A O 1
ATOM 2619 N N . PHE A 1 320 ? -18.347 7.651 -7.361 1.00 71.00 320 PHE A N 1
ATOM 2620 C CA . PHE A 1 320 ? -17.622 7.458 -8.598 1.00 71.00 320 PHE A CA 1
ATOM 2621 C C . PHE A 1 320 ? -18.543 6.741 -9.585 1.00 71.00 320 PHE A C 1
ATOM 2623 O O . PHE A 1 320 ? -18.669 5.519 -9.542 1.00 71.00 320 PHE A O 1
ATOM 2630 N N . GLU A 1 321 ? -19.210 7.509 -10.447 1.00 64.69 321 GLU A N 1
ATOM 2631 C CA . GLU A 1 321 ? -19.926 6.965 -11.600 1.00 64.69 321 GLU A CA 1
ATOM 2632 C C . GLU A 1 321 ? -18.956 6.879 -12.785 1.00 64.69 321 GLU A C 1
ATOM 2634 O O . GLU A 1 321 ? -18.528 7.904 -13.332 1.00 64.69 321 GLU A O 1
ATOM 2639 N N . PRO A 1 322 ? -18.528 5.675 -13.177 1.00 52.38 322 PRO A N 1
ATOM 2640 C CA . PRO A 1 322 ? -17.675 5.513 -14.337 1.00 52.38 322 PRO A CA 1
ATOM 2641 C C . PRO A 1 322 ? -18.529 5.736 -15.585 1.00 52.38 322 PRO A C 1
ATOM 2643 O O . PRO A 1 322 ? -19.586 5.127 -15.735 1.00 52.38 322 PRO A O 1
ATOM 2646 N N . LYS A 1 323 ? -18.055 6.566 -16.516 1.00 44.19 323 LYS A N 1
ATOM 2647 C CA . LYS A 1 323 ? -18.493 6.422 -17.905 1.00 44.19 323 LYS A CA 1
ATOM 2648 C C . LYS A 1 323 ? -17.868 5.127 -18.428 1.00 44.19 323 LYS A C 1
ATOM 2650 O O . LYS A 1 323 ? -16.646 4.991 -18.346 1.00 44.19 323 LYS A O 1
ATOM 2655 N N . LEU A 1 324 ? -18.729 4.190 -18.835 1.00 34.47 324 LEU A N 1
ATOM 2656 C CA . LEU A 1 324 ? -18.376 2.950 -19.533 1.00 34.47 324 LEU A CA 1
ATOM 2657 C C . LEU A 1 324 ? -17.605 3.238 -20.821 1.00 34.47 324 LEU A C 1
ATOM 2659 O O . LEU A 1 324 ? -17.953 4.243 -21.488 1.00 34.47 324 LEU A O 1
#

Radius of gyration: 21.4 Å; chains: 1; bounding box: 56×38×59 Å

Foldseek 3Di:
DVLVVCCQVPVVDQKDKDFADDPCLVVVQVLCVVLVQWDADDDDPPPDDDDDDDGGIIMGGQLSVLLQRPPPVPPARPFFPPDDPVVPVPDFDWDWDQAPVRDTAIATDDDQDPDAQDWGGWDQQVVVRWIKTKGFHDLVDPVSLVLVQQQCCPPVNCVFPVQHDDSVSSSVVQVVQNVDRFWTKMWIDTHPHTWKIKIKGQCCSDPNVVVDVRDRLAMEMDMDTRHPVQDDQLNLLAVVLRVVSSSCNVDVPHFKYKDWDAPPPVVVVQSLQLQQWDQPDWDDDPVGTTGITMDTSVQNSSQVSNHSPFRDGNSDPDTPDDDD

Organism: Fusarium oxysporum f. sp. cubense (strain race 4) (NCBI:txid2502994)